Protein AF-D6PDV2-F1 (afdb_monomer)

Organism: NCBI:txid743072

pLDDT: mean 72.96, std 14.97, range [34.59, 93.5]

Mean predicted aligned error: 11.29 Å

Foldseek 3Di:
DWDKDWWDFPAKWWFQDLQDTHGLVVVLVVQLVVQLVVLLVVQLVVQQVVQVVVVHHDDPVSSDQDPVNSVVSSLVSLLVSLQVSQKAFAFTKMKIKTFADPPDDDDQFFWKKWKFAKAQPPDDDDDPAWAKKWKFKAADDSVCCVVQPTQDTDIDTHDHPDMDIDTDGQWHDDPPPVDDTAGSNHPRRMMMMIMHRYHPPPVPPRDSTIMGIPQADSNPRHGDPSGIMMTGHRPND

Solvent-accessible surface area (backbone atoms only — not comparable to full-atom values): 13328 Å² total; per-residue (Å²): 126,67,25,69,55,75,44,56,76,76,48,59,30,46,17,68,41,95,87,43,72,41,62,45,66,64,59,49,48,60,54,36,52,54,45,36,52,52,52,51,53,52,49,36,51,54,49,42,53,52,35,45,75,71,74,47,78,78,52,79,72,62,67,56,76,48,75,67,57,48,52,51,45,50,54,50,31,52,35,55,45,51,57,53,75,33,48,30,46,62,59,17,30,40,33,39,36,31,42,64,59,88,89,71,80,70,70,74,79,55,49,31,34,44,32,38,43,35,35,49,8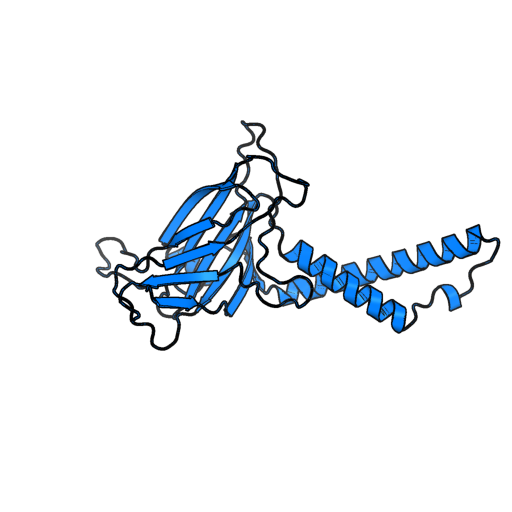6,86,61,90,77,91,68,92,56,63,44,68,37,35,44,32,33,32,49,32,58,68,90,52,44,82,83,68,51,64,83,36,80,46,80,43,77,43,54,58,75,40,83,43,76,43,81,39,69,41,48,43,74,60,65,86,88,73,73,53,77,40,55,34,28,38,94,75,41,20,31,31,39,36,45,30,32,54,68,61,61,85,87,67,81,54,75,90,57,46,39,30,43,64,44,49,35,60,88,81,65,46,75,21,84,66,45,41,39,33,32,78,37,73,80,59,111

Nearest PDB structures (foldseek):
  7vbo-assembly1_A  TM=5.206E-01  e=2.796E-03  Defluviitalea phaphyphila
  3p1i-assembly1_A  TM=4.441E-01  e=9.747E-03  Homo sapiens
  6ei6-assembly2_B  TM=1.630E-01  e=4.381E-01  Drosophila melanogaster
  3rsj-assembly1_A  TM=2.239E-01  e=8.941E-01  Clostridium botulinum
  1bjk-assembly1_A  TM=2.309E-01  e=7.604E+00  Nostoc sp. PCC 7119

Secondary structure (DSSP, 8-state):
--EEEEEPEEEEEEEEETTEEEEHHHHHHHHHHHHHHHHHHHHHHHHHHHHHHTT----GGGGPPPHHHHHHHHHHHHHHHHHHHTEEPTT-EEEEEEEPPTT----TTPPEEEEEE-B-TT--S----EEEEEEEEEES-GGGHHHH--SEEEEEEEETTSEEEEEE-SEEEPPTTS--EEETTTTTTEEEEEEE-PPP-TTTT-----EE---B-TTT-PBPTTSEEEEEETT--

Structure (mmCIF, N/CA/C/O backbone):
data_AF-D6PDV2-F1
#
_entry.id   AF-D6PDV2-F1
#
loop_
_atom_site.group_PDB
_atom_site.id
_atom_site.type_symbol
_atom_site.label_atom_id
_atom_site.label_alt_id
_atom_site.label_comp_id
_atom_site.label_asym_id
_atom_site.label_entity_id
_atom_site.label_seq_id
_atom_site.pdbx_PDB_ins_code
_atom_site.Cartn_x
_atom_site.Cartn_y
_atom_site.Cartn_z
_atom_site.occupancy
_atom_site.B_iso_or_equiv
_atom_site.auth_seq_id
_atom_site.auth_comp_id
_atom_site.auth_asym_id
_atom_site.auth_atom_id
_atom_site.pdbx_PDB_model_num
ATOM 1 N N . MET A 1 1 ? -1.065 -13.351 -29.923 1.00 35.97 1 MET A N 1
ATOM 2 C CA . MET A 1 1 ? -1.023 -13.669 -28.479 1.00 35.97 1 MET A CA 1
ATOM 3 C C . MET A 1 1 ? 0.224 -12.953 -27.961 1.00 35.97 1 MET A C 1
ATOM 5 O O . MET A 1 1 ? 1.213 -12.984 -28.666 1.00 35.97 1 MET A O 1
ATOM 9 N N . VAL A 1 2 ? 0.158 -12.153 -26.898 1.00 34.59 2 VAL A N 1
ATOM 10 C CA . VAL A 1 2 ? 1.319 -11.382 -26.398 1.00 34.59 2 VAL A CA 1
ATOM 11 C C . VAL A 1 2 ? 1.765 -12.063 -25.113 1.00 34.59 2 VAL A C 1
ATOM 13 O O . VAL A 1 2 ? 0.928 -12.249 -24.228 1.00 34.59 2 VAL A O 1
ATOM 16 N N . GLY A 1 3 ? 3.028 -12.479 -25.026 1.00 35.47 3 GLY A N 1
ATOM 17 C CA . GLY A 1 3 ? 3.567 -13.042 -23.792 1.00 35.47 3 GLY A CA 1
ATOM 18 C C . GLY A 1 3 ? 3.671 -11.951 -22.728 1.00 35.47 3 GLY A C 1
ATOM 19 O O . GLY A 1 3 ? 4.155 -10.851 -23.001 1.00 35.47 3 GLY A O 1
ATOM 20 N N . ARG A 1 4 ? 3.166 -12.236 -21.524 1.00 47.94 4 ARG A N 1
ATOM 21 C CA . ARG A 1 4 ? 3.256 -11.344 -20.363 1.00 47.94 4 ARG A CA 1
ATOM 22 C C . ARG A 1 4 ? 4.178 -11.967 -19.328 1.00 47.94 4 ARG A C 1
ATOM 24 O O . ARG A 1 4 ? 3.897 -13.059 -18.841 1.00 47.94 4 ARG A O 1
ATOM 31 N N . ALA A 1 5 ? 5.253 -11.263 -18.988 1.00 49.53 5 ALA A N 1
ATOM 32 C CA . ALA A 1 5 ? 6.077 -11.584 -17.830 1.00 49.53 5 ALA A CA 1
ATOM 33 C C . ALA A 1 5 ? 5.632 -10.699 -16.660 1.00 49.53 5 ALA A C 1
ATOM 35 O O . ALA A 1 5 ? 5.610 -9.476 -16.797 1.00 49.53 5 ALA A O 1
ATOM 36 N N . ASN A 1 6 ? 5.256 -11.318 -15.538 1.00 59.22 6 ASN A N 1
ATOM 37 C CA . ASN A 1 6 ? 4.922 -10.619 -14.298 1.00 59.22 6 ASN A CA 1
ATOM 38 C C . ASN A 1 6 ? 6.153 -10.584 -13.391 1.00 59.22 6 ASN A C 1
ATOM 40 O O . ASN A 1 6 ? 6.832 -11.596 -13.216 1.00 59.22 6 ASN A O 1
ATOM 44 N N . PHE A 1 7 ? 6.420 -9.425 -12.805 1.00 60.28 7 PHE A N 1
ATOM 45 C CA . PHE A 1 7 ? 7.532 -9.215 -11.889 1.00 60.28 7 PHE A CA 1
ATOM 46 C C . PHE A 1 7 ? 7.065 -9.474 -10.462 1.00 60.28 7 PHE A C 1
ATOM 48 O O . PHE A 1 7 ? 6.034 -8.949 -10.039 1.00 60.28 7 PHE A O 1
ATOM 55 N N . ALA A 1 8 ? 7.822 -10.277 -9.717 1.00 59.00 8 ALA A N 1
ATOM 56 C CA . ALA A 1 8 ? 7.535 -10.499 -8.309 1.00 59.00 8 ALA A CA 1
ATOM 57 C C . ALA A 1 8 ? 7.852 -9.225 -7.506 1.00 59.00 8 ALA A C 1
ATOM 59 O O . ALA A 1 8 ? 8.947 -8.664 -7.609 1.00 59.00 8 ALA A O 1
ATOM 60 N N . LEU A 1 9 ? 6.886 -8.774 -6.706 1.00 57.03 9 LEU A N 1
ATOM 61 C CA . LEU A 1 9 ? 7.100 -7.745 -5.694 1.00 57.03 9 LEU A CA 1
ATOM 62 C C . LEU A 1 9 ? 7.878 -8.386 -4.537 1.00 57.03 9 LEU A C 1
ATOM 64 O O . LEU A 1 9 ? 7.355 -9.286 -3.884 1.00 57.03 9 LEU A O 1
ATOM 68 N N . GLU A 1 10 ? 9.121 -7.959 -4.307 1.00 59.66 10 GLU A N 1
ATOM 69 C CA . GLU A 1 10 ? 9.954 -8.521 -3.229 1.00 59.66 10 GLU A CA 1
ATOM 70 C C . GLU A 1 10 ? 9.806 -7.758 -1.910 1.00 59.66 10 GLU A C 1
ATOM 72 O O . GLU A 1 10 ? 10.056 -8.319 -0.846 1.00 59.66 10 GLU A O 1
ATOM 77 N N . GLY A 1 11 ? 9.361 -6.501 -1.951 1.00 53.62 11 GLY A N 1
ATOM 78 C CA . GLY A 1 11 ? 9.095 -5.739 -0.738 1.00 53.62 11 GLY A CA 1
ATOM 79 C C . GLY A 1 11 ? 8.376 -4.420 -0.992 1.00 53.62 11 GLY A C 1
ATOM 80 O O . GLY A 1 11 ? 8.489 -3.814 -2.061 1.00 53.62 11 GLY A O 1
ATOM 81 N N . VAL A 1 12 ? 7.646 -3.962 0.025 1.00 54.62 12 VAL A N 1
ATOM 82 C CA . VAL A 1 12 ? 7.028 -2.632 0.070 1.00 54.62 12 VAL A CA 1
ATOM 83 C C . VAL A 1 12 ? 7.599 -1.887 1.266 1.00 54.62 12 VAL A C 1
ATOM 85 O O . VAL A 1 12 ? 7.486 -2.348 2.403 1.00 54.62 12 VAL A O 1
ATOM 88 N N . LEU A 1 13 ? 8.210 -0.733 1.013 1.00 56.16 13 LEU A N 1
ATOM 89 C CA . LEU A 1 13 ? 8.670 0.175 2.057 1.00 56.16 13 LEU A CA 1
ATOM 90 C C . LEU A 1 13 ? 7.692 1.349 2.157 1.00 56.16 13 LEU A C 1
ATOM 92 O O . LEU A 1 13 ? 7.263 1.926 1.151 1.00 56.16 13 LEU A O 1
ATOM 96 N N . TYR A 1 14 ? 7.339 1.726 3.386 1.00 48.75 14 TYR A N 1
ATOM 97 C CA . TYR A 1 14 ? 6.577 2.951 3.614 1.00 48.75 14 TYR A CA 1
ATOM 98 C C . TYR A 1 14 ? 7.516 4.142 3.393 1.00 48.75 14 TYR A C 1
ATOM 100 O O . TYR A 1 14 ? 8.523 4.261 4.095 1.00 48.75 14 TYR A O 1
ATOM 108 N N . SER A 1 15 ? 7.179 5.032 2.454 1.00 45.06 15 SER A N 1
ATOM 109 C CA . SER A 1 15 ? 7.991 6.207 2.123 1.00 45.06 15 SER A CA 1
ATOM 110 C C . SER A 1 15 ? 7.306 7.475 2.648 1.00 45.06 15 SER A C 1
ATOM 112 O O . SER A 1 15 ? 6.387 8.031 2.043 1.00 45.06 15 SER A O 1
ATOM 114 N N . LEU A 1 16 ? 7.734 7.947 3.825 1.00 46.06 16 LEU A N 1
ATOM 115 C CA . LEU A 1 16 ? 7.304 9.263 4.336 1.00 46.06 16 LEU A CA 1
ATOM 116 C C . LEU A 1 16 ? 7.887 10.393 3.467 1.00 46.06 16 LEU A C 1
ATOM 118 O O . LEU A 1 16 ? 7.246 11.425 3.280 1.00 46.06 16 LEU A O 1
ATOM 122 N N . SER A 1 17 ? 9.079 10.158 2.920 1.00 39.41 17 SER A N 1
ATOM 123 C CA . SER A 1 17 ? 9.791 10.948 1.915 1.00 39.41 17 SER A CA 1
ATOM 124 C C . SER A 1 17 ? 10.788 10.019 1.190 1.00 39.41 17 SER A C 1
ATOM 126 O O . SER A 1 17 ? 11.065 8.932 1.708 1.00 39.41 17 SER A O 1
ATOM 128 N N . PRO A 1 18 ? 11.371 10.420 0.040 1.00 38.88 18 PRO A N 1
ATOM 129 C CA . PRO A 1 18 ? 12.421 9.648 -0.645 1.00 38.88 18 PRO A CA 1
ATOM 130 C C . PRO A 1 18 ? 13.583 9.202 0.264 1.00 38.88 18 PRO A C 1
ATOM 132 O O . PRO A 1 18 ? 14.202 8.173 0.021 1.00 38.88 18 PRO A O 1
ATOM 135 N N . GLU A 1 19 ? 13.833 9.958 1.335 1.00 38.97 19 GLU A N 1
ATOM 136 C CA . GLU A 1 19 ? 14.945 9.796 2.278 1.00 38.97 19 GLU A CA 1
ATOM 137 C C . GLU A 1 19 ? 14.565 8.997 3.540 1.00 38.97 19 GLU A C 1
ATOM 139 O O . GLU A 1 19 ? 15.433 8.635 4.330 1.00 38.97 19 GLU A O 1
ATOM 144 N N . VAL A 1 20 ? 13.274 8.716 3.762 1.00 46.38 20 VAL A N 1
ATOM 145 C CA . VAL A 1 20 ? 12.784 7.993 4.947 1.00 46.38 20 VAL A CA 1
ATOM 146 C C . VAL A 1 20 ? 11.945 6.806 4.499 1.00 46.38 20 VAL A C 1
ATOM 148 O O . VAL A 1 20 ? 10.717 6.885 4.387 1.00 46.38 20 VAL A O 1
ATOM 151 N N . ASN A 1 21 ? 12.637 5.692 4.277 1.00 51.88 21 ASN A N 1
ATOM 152 C CA . ASN A 1 21 ? 12.044 4.406 3.939 1.00 51.88 21 ASN A CA 1
ATOM 153 C C . ASN A 1 21 ? 12.106 3.512 5.174 1.00 51.88 21 ASN A C 1
ATOM 155 O O . ASN A 1 21 ? 13.177 3.311 5.743 1.00 51.88 21 ASN A O 1
ATOM 159 N N . ARG A 1 22 ? 10.955 3.010 5.625 1.00 51.34 22 ARG A N 1
ATOM 160 C CA . ARG A 1 22 ? 10.902 2.035 6.723 1.00 51.34 22 ARG A CA 1
ATOM 161 C C . ARG A 1 22 ? 10.282 0.733 6.232 1.00 51.34 22 ARG A C 1
ATOM 163 O O . ARG A 1 22 ? 9.303 0.805 5.476 1.00 51.34 22 ARG A O 1
ATOM 170 N N . PRO A 1 23 ? 10.804 -0.431 6.665 1.00 53.28 23 PRO A N 1
ATOM 171 C CA . PRO A 1 23 ? 10.110 -1.694 6.481 1.00 53.28 23 PRO A CA 1
ATOM 172 C C . PRO A 1 23 ? 8.684 -1.553 6.994 1.00 53.28 23 PRO A C 1
ATOM 174 O O . PRO A 1 23 ? 8.462 -0.963 8.059 1.00 53.28 23 PRO A O 1
ATOM 177 N N . LEU A 1 24 ? 7.720 -2.069 6.231 1.00 54.28 24 LEU A N 1
ATOM 178 C CA . LEU A 1 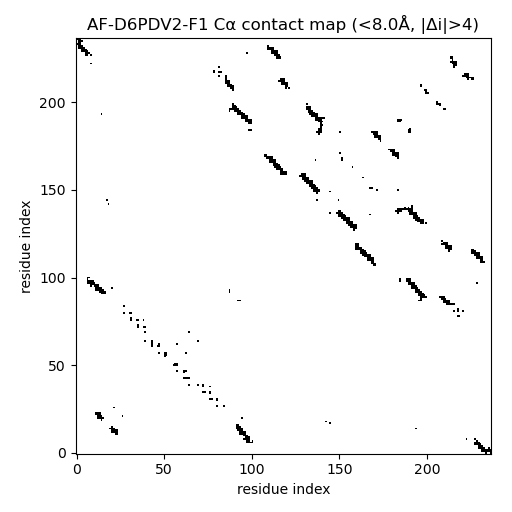24 ? 6.334 -2.076 6.674 1.00 54.28 24 LEU A CA 1
ATOM 179 C C . LEU A 1 24 ? 6.248 -2.746 8.055 1.00 54.28 24 LEU A C 1
ATOM 181 O O . LEU A 1 24 ? 5.707 -2.144 8.971 1.00 54.28 24 LEU A O 1
ATOM 185 N N . ASP A 1 25 ? 6.904 -3.897 8.224 1.00 57.62 25 ASP A N 1
ATOM 186 C CA . ASP A 1 25 ? 6.819 -4.790 9.388 1.00 57.62 25 ASP A CA 1
ATOM 187 C C . ASP A 1 25 ? 7.153 -4.152 10.751 1.00 57.62 25 ASP A C 1
ATOM 189 O O . ASP A 1 25 ? 6.471 -4.424 11.745 1.00 57.62 25 ASP A O 1
ATOM 193 N N . GLU A 1 26 ? 8.160 -3.275 10.825 1.00 51.62 26 GLU A N 1
ATOM 194 C CA . GLU A 1 26 ? 8.568 -2.650 12.094 1.00 51.62 26 GLU A CA 1
ATOM 195 C C . GLU A 1 26 ? 7.520 -1.643 12.584 1.00 51.62 26 GLU A C 1
ATOM 197 O O . GLU A 1 26 ? 7.015 -1.744 13.701 1.00 51.62 26 GLU A O 1
ATOM 202 N N . LYS A 1 27 ? 7.107 -0.713 11.714 1.00 58.72 27 LYS A N 1
ATOM 203 C CA . LYS A 1 27 ? 6.028 0.239 12.029 1.00 58.72 27 LYS A CA 1
ATOM 204 C C . LYS A 1 27 ? 4.680 -0.474 12.189 1.00 58.72 27 LYS A C 1
ATOM 206 O O . LYS A 1 27 ? 3.844 -0.048 12.986 1.00 58.72 27 LYS A O 1
ATOM 211 N N . TYR A 1 28 ? 4.485 -1.555 11.436 1.00 60.00 28 TYR A N 1
ATOM 212 C CA . TYR A 1 28 ? 3.281 -2.376 11.455 1.00 60.00 28 TYR A CA 1
ATOM 213 C C . TYR A 1 28 ? 3.067 -3.021 12.822 1.00 60.00 28 TYR A C 1
ATOM 215 O O . TYR A 1 28 ? 1.937 -3.066 13.304 1.00 60.00 28 TYR A O 1
ATOM 223 N N . THR A 1 29 ? 4.138 -3.463 13.484 1.00 66.81 29 THR A N 1
ATOM 224 C CA . THR A 1 29 ? 4.044 -4.095 14.806 1.00 66.81 29 THR A CA 1
ATOM 225 C C . THR A 1 29 ? 3.674 -3.079 15.889 1.00 66.81 29 THR A C 1
ATOM 227 O O . THR A 1 29 ? 2.666 -3.268 16.571 1.00 66.81 29 THR A O 1
ATOM 230 N N . ASP A 1 30 ? 4.390 -1.954 15.978 1.00 74.38 30 ASP A N 1
ATOM 231 C CA . ASP A 1 30 ? 4.151 -0.924 17.004 1.00 74.38 30 ASP A CA 1
ATOM 232 C C . ASP A 1 30 ? 2.749 -0.296 16.905 1.00 74.38 30 ASP A C 1
ATOM 234 O O . ASP A 1 30 ? 2.043 -0.104 17.903 1.00 74.38 30 ASP A O 1
ATOM 238 N N . GLU A 1 31 ? 2.308 0.037 15.686 1.00 72.56 31 GLU A N 1
ATOM 239 C CA . GLU A 1 31 ? 0.986 0.633 15.478 1.00 72.56 31 GLU A CA 1
ATOM 240 C C . GLU A 1 31 ? -0.143 -0.372 15.732 1.00 72.56 31 GLU A C 1
ATOM 242 O O . GLU A 1 31 ? -1.196 0.020 16.249 1.00 72.56 31 GLU A O 1
ATOM 247 N N . MET A 1 32 ? 0.071 -1.651 15.411 1.00 78.69 32 MET A N 1
ATOM 248 C CA . MET A 1 32 ? -0.889 -2.724 15.669 1.00 78.69 32 MET A CA 1
ATOM 249 C C . MET A 1 32 ? -1.010 -3.032 17.162 1.00 78.69 32 MET A C 1
ATOM 251 O O . MET A 1 32 ? -2.131 -3.190 17.647 1.00 78.69 32 MET A O 1
ATOM 255 N N . GLU A 1 33 ? 0.094 -3.035 17.913 1.00 83.94 33 GLU A N 1
ATOM 256 C CA . GLU A 1 33 ? 0.062 -3.176 19.374 1.00 83.94 33 GLU A CA 1
ATOM 257 C C . GLU A 1 33 ? -0.691 -2.022 20.038 1.00 83.94 33 GLU A C 1
ATOM 259 O O . GLU A 1 33 ? -1.551 -2.245 20.899 1.00 83.94 33 GLU A O 1
ATOM 264 N N . ARG A 1 34 ? -0.435 -0.784 19.596 1.00 86.62 34 ARG A N 1
ATOM 265 C CA . ARG A 1 34 ? -1.162 0.391 20.090 1.00 86.62 34 ARG A CA 1
ATOM 266 C C . ARG A 1 34 ? -2.659 0.301 19.787 1.00 86.62 34 ARG A C 1
ATOM 268 O O . ARG A 1 34 ? -3.466 0.580 20.672 1.00 86.62 34 ARG A O 1
ATOM 275 N N . LEU A 1 35 ? -3.026 -0.096 18.567 1.00 85.50 35 LEU A N 1
ATOM 276 C CA . LEU A 1 35 ? -4.425 -0.271 18.172 1.00 85.50 35 LEU A CA 1
ATOM 277 C C . LEU A 1 35 ? -5.101 -1.374 18.994 1.00 85.50 35 LEU A C 1
ATOM 279 O O . LEU A 1 35 ? -6.206 -1.177 19.492 1.00 85.50 35 LEU A O 1
ATOM 283 N N . LEU A 1 36 ? -4.428 -2.510 19.189 1.00 88.25 36 LEU A N 1
ATOM 284 C CA . LEU A 1 36 ? -4.945 -3.611 19.997 1.00 88.25 36 LEU A CA 1
ATOM 285 C C . LEU A 1 36 ? -5.193 -3.175 21.445 1.00 88.25 36 LEU A C 1
ATOM 287 O O . LEU A 1 36 ? -6.230 -3.511 22.014 1.00 88.25 36 LEU A O 1
ATOM 291 N N . LYS A 1 37 ? -4.271 -2.400 22.028 1.00 91.50 37 LYS A N 1
ATOM 292 C CA . LYS A 1 37 ? -4.440 -1.845 23.374 1.00 91.50 37 LYS A CA 1
ATOM 293 C C . LYS A 1 37 ? -5.684 -0.957 23.464 1.00 91.50 37 LYS A C 1
ATOM 295 O O . LYS A 1 37 ? -6.507 -1.183 24.345 1.00 91.50 37 LYS A O 1
ATOM 300 N N . GLN A 1 38 ? -5.848 -0.015 22.534 1.00 90.94 38 GLN A N 1
ATOM 301 C CA . GLN A 1 38 ? -7.029 0.860 22.491 1.00 90.94 38 GLN A CA 1
ATOM 302 C C . GLN A 1 38 ? -8.325 0.056 22.354 1.00 90.94 38 GLN A C 1
ATOM 304 O O . GLN A 1 38 ? -9.273 0.269 23.100 1.00 90.94 38 GLN A O 1
ATOM 309 N N . MET A 1 39 ? -8.346 -0.930 21.459 1.00 91.25 39 MET A N 1
ATOM 310 C CA . MET A 1 39 ? -9.520 -1.774 21.246 1.00 91.25 39 MET A CA 1
ATOM 311 C C . MET A 1 39 ? -9.892 -2.618 22.472 1.00 91.25 39 MET A C 1
ATOM 313 O O . MET A 1 39 ? -11.075 -2.845 22.713 1.00 91.25 39 MET A O 1
ATOM 317 N N . ARG A 1 40 ? -8.908 -3.090 23.250 1.00 91.44 40 ARG A N 1
ATOM 318 C CA . ARG A 1 40 ? -9.167 -3.777 24.527 1.00 91.44 40 ARG A CA 1
ATOM 319 C C . ARG A 1 40 ? -9.794 -2.835 25.550 1.00 91.44 40 ARG A C 1
ATOM 321 O O . ARG A 1 40 ? -10.762 -3.216 26.198 1.00 91.44 40 ARG A O 1
ATOM 328 N N . GLU A 1 41 ? -9.251 -1.627 25.681 1.00 92.81 41 GLU A N 1
ATOM 329 C CA . GLU A 1 41 ? -9.778 -0.608 26.596 1.00 92.81 41 GLU A CA 1
ATOM 330 C C . GLU A 1 41 ? -11.230 -0.257 26.235 1.00 92.81 41 GLU A C 1
ATOM 332 O O . GLU A 1 41 ? -12.111 -0.335 27.088 1.00 92.81 41 GLU A O 1
ATOM 337 N N . GLU A 1 42 ? -11.508 0.019 24.958 1.00 92.38 42 GLU A N 1
ATOM 338 C CA . GLU A 1 42 ? -12.863 0.296 24.460 1.00 92.38 42 GLU A CA 1
ATOM 339 C C . GLU A 1 42 ? -13.829 -0.874 24.689 1.00 92.38 42 GLU A C 1
ATOM 341 O O . GLU A 1 42 ? -14.982 -0.663 25.062 1.00 92.38 42 GLU A O 1
AT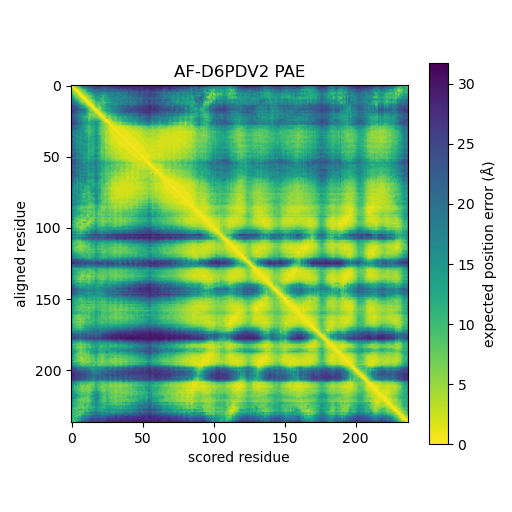OM 346 N N . PHE A 1 43 ? -13.367 -2.111 24.492 1.00 92.56 43 PHE A N 1
ATOM 347 C CA . PHE A 1 43 ? -14.176 -3.308 24.714 1.00 92.56 43 PHE A CA 1
ATOM 348 C C . PHE A 1 43 ? -14.592 -3.465 26.181 1.00 92.56 43 PHE A C 1
ATOM 350 O O . PHE A 1 43 ? -15.755 -3.762 26.460 1.00 92.56 43 PHE A O 1
ATOM 357 N N . ILE A 1 44 ? -13.661 -3.237 27.113 1.00 92.25 44 ILE A N 1
ATOM 358 C CA . ILE A 1 44 ? -13.941 -3.285 28.554 1.00 92.25 44 ILE A CA 1
ATOM 359 C C . ILE A 1 44 ? -14.930 -2.180 28.931 1.00 92.25 44 ILE A C 1
ATOM 361 O O . ILE A 1 44 ? -15.922 -2.462 29.600 1.00 92.25 44 ILE A O 1
ATOM 365 N N . VAL A 1 45 ? -14.707 -0.949 28.455 1.00 93.12 45 VAL A N 1
ATOM 366 C CA . VAL A 1 45 ? -15.612 0.184 28.712 1.00 93.12 45 VAL A CA 1
ATOM 367 C C . VAL A 1 45 ? -17.029 -0.133 28.231 1.00 93.12 45 VAL A C 1
ATOM 369 O O . VAL A 1 45 ? -17.968 -0.046 29.017 1.00 93.12 45 VAL A O 1
ATOM 372 N N . GLN A 1 46 ? -17.190 -0.599 26.988 1.00 92.12 46 GLN A N 1
ATOM 373 C CA . GLN A 1 46 ? -18.507 -0.957 26.441 1.00 92.12 46 GLN A CA 1
ATOM 374 C C . GLN A 1 46 ? -19.190 -2.084 27.225 1.00 92.12 46 GLN A C 1
ATOM 376 O O . GLN A 1 46 ? -20.412 -2.068 27.406 1.00 92.12 46 GLN A O 1
ATOM 381 N N . ARG A 1 47 ? -18.421 -3.075 27.693 1.00 90.88 47 ARG A N 1
ATOM 382 C CA . ARG A 1 47 ? -18.952 -4.179 28.502 1.00 90.88 47 ARG A CA 1
ATOM 383 C C . ARG A 1 47 ? -19.454 -3.679 29.858 1.00 90.88 47 ARG A C 1
ATOM 385 O O . ARG A 1 47 ? -20.582 -4.004 30.221 1.00 90.88 47 ARG A O 1
ATOM 392 N N . VAL A 1 48 ? -18.661 -2.868 30.559 1.00 92.19 48 VAL A N 1
ATOM 393 C CA . VAL A 1 48 ? -19.041 -2.262 31.848 1.00 92.19 48 VAL A CA 1
ATOM 394 C C . VAL A 1 48 ? -20.284 -1.389 31.687 1.00 92.19 48 VAL A C 1
ATOM 396 O O . VAL A 1 48 ? -21.261 -1.588 32.406 1.00 92.19 48 VAL A O 1
ATOM 399 N N . GLU A 1 49 ? -20.304 -0.506 30.685 1.00 92.44 49 GLU A N 1
ATOM 400 C CA . GLU A 1 49 ? -21.463 0.347 30.393 1.00 92.44 49 GLU A CA 1
ATOM 401 C C . GLU A 1 49 ? -22.733 -0.479 30.144 1.00 92.44 49 GLU A C 1
ATOM 403 O O . GLU A 1 49 ? -23.809 -0.128 30.624 1.00 92.44 49 GLU A O 1
ATOM 408 N N . THR A 1 50 ? -22.620 -1.605 29.433 1.00 92.50 50 THR A N 1
ATOM 409 C CA . THR A 1 50 ? -23.760 -2.499 29.166 1.00 92.50 50 THR A CA 1
ATOM 410 C C . THR A 1 50 ? -24.297 -3.138 30.452 1.00 92.50 50 THR A C 1
ATOM 412 O O . THR A 1 50 ? -25.514 -3.231 30.635 1.00 92.50 50 THR A O 1
ATOM 415 N N . ILE A 1 51 ? -23.410 -3.564 31.358 1.00 90.94 51 ILE A N 1
ATOM 416 C CA . ILE A 1 51 ? -23.788 -4.157 32.650 1.00 90.94 51 ILE A CA 1
ATOM 417 C C . ILE A 1 51 ? -24.508 -3.119 33.515 1.00 90.94 51 ILE A C 1
ATOM 419 O O . ILE A 1 51 ? -25.612 -3.384 33.998 1.00 90.94 51 ILE A O 1
ATOM 423 N N . GLU A 1 52 ? -23.940 -1.921 33.642 1.00 90.94 52 GLU A N 1
ATOM 424 C CA . GLU A 1 52 ? -24.523 -0.835 34.435 1.00 90.94 52 GLU A CA 1
ATOM 425 C C . GLU A 1 52 ? -25.877 -0.375 33.876 1.00 90.94 52 GLU A C 1
ATOM 427 O O . GLU A 1 52 ? -26.834 -0.188 34.631 1.00 90.94 52 GLU A O 1
ATOM 432 N N . GLN A 1 53 ? -26.015 -0.282 32.547 1.00 93.50 53 GLN A N 1
ATOM 433 C CA . GLN A 1 53 ? -27.292 0.034 31.888 1.00 93.50 53 GLN A CA 1
ATOM 434 C C . GLN A 1 53 ? -28.371 -1.026 32.138 1.00 93.50 53 GLN A C 1
ATOM 436 O O . GLN A 1 53 ? -29.560 -0.704 32.161 1.00 93.50 53 GLN A O 1
ATOM 441 N N . SER A 1 54 ? -27.973 -2.282 32.348 1.00 92.12 54 SER A N 1
ATOM 442 C CA . SER A 1 54 ? -28.886 -3.371 32.713 1.00 92.12 54 SER A CA 1
ATOM 443 C C . SER A 1 54 ? -29.223 -3.422 34.213 1.00 92.12 54 SER A C 1
ATOM 445 O O . SER A 1 54 ? -29.999 -4.279 34.637 1.00 92.12 54 SER A O 1
ATOM 447 N N . GLY A 1 55 ? -28.686 -2.491 35.013 1.00 89.50 55 GLY A N 1
ATOM 448 C CA . GLY A 1 55 ? -28.883 -2.417 36.463 1.00 89.50 55 GLY A CA 1
ATOM 449 C C . GLY A 1 55 ? -27.965 -3.339 37.272 1.00 89.50 55 GLY A C 1
ATOM 450 O O . GLY A 1 55 ? -28.211 -3.539 38.462 1.00 89.50 55 GLY A O 1
ATOM 451 N N . GLY A 1 56 ? -26.943 -3.918 36.638 1.00 90.12 56 GLY A N 1
ATOM 452 C CA . GLY A 1 56 ? -25.900 -4.697 37.301 1.00 90.12 56 GLY A CA 1
ATOM 453 C C . GLY A 1 56 ? -24.746 -3.826 37.804 1.00 90.12 56 GLY A C 1
ATOM 454 O O . GLY A 1 56 ? -24.627 -2.657 37.443 1.00 90.12 56 GLY A O 1
ATOM 455 N N . THR A 1 57 ? -23.872 -4.422 38.611 1.00 90.25 57 THR A N 1
ATOM 456 C CA . THR A 1 57 ? -22.594 -3.828 39.029 1.00 90.25 57 THR A CA 1
ATOM 457 C C . THR A 1 57 ? -21.476 -4.634 38.385 1.00 90.25 57 THR A C 1
ATOM 459 O O . THR A 1 57 ? -21.481 -5.855 38.514 1.00 90.25 57 THR A O 1
ATOM 462 N N . ALA A 1 58 ? -20.540 -3.975 37.702 1.00 87.62 58 ALA A N 1
ATOM 463 C CA . ALA A 1 58 ? -19.394 -4.658 37.109 1.00 87.62 58 ALA A CA 1
ATOM 464 C C . ALA A 1 58 ? -18.452 -5.213 38.192 1.00 87.62 58 ALA A C 1
ATOM 466 O O . ALA A 1 58 ? -18.123 -4.522 39.161 1.00 87.62 58 ALA A O 1
ATOM 467 N N . GLU A 1 59 ? -18.003 -6.451 38.011 1.00 89.75 59 GLU A N 1
ATOM 468 C CA . GLU A 1 59 ? -17.031 -7.130 38.870 1.00 89.75 59 GLU A CA 1
ATOM 469 C C . GLU A 1 59 ? -15.649 -7.216 38.192 1.00 89.75 59 GLU A C 1
ATOM 471 O O . GLU A 1 59 ? -15.510 -6.967 36.996 1.00 89.75 59 GLU A O 1
ATOM 476 N N . GLU A 1 60 ? -14.599 -7.604 38.931 1.00 82.56 60 GLU A N 1
ATOM 477 C CA . GLU A 1 60 ? -13.239 -7.757 38.368 1.00 82.56 60 GLU A CA 1
ATOM 478 C C . GLU A 1 60 ? -13.202 -8.704 37.155 1.00 82.56 60 GLU A C 1
ATOM 480 O O . GLU A 1 60 ? -12.477 -8.456 36.196 1.00 82.56 60 GLU A O 1
ATOM 485 N N . GLN A 1 61 ? -14.041 -9.742 37.160 1.00 81.81 61 GLN A N 1
ATOM 486 C CA . GLN A 1 61 ? -14.172 -10.713 36.065 1.00 81.81 61 GLN A CA 1
ATOM 487 C C . GLN A 1 61 ? -14.697 -10.071 34.768 1.00 81.81 61 GLN A C 1
ATOM 489 O O . GLN A 1 61 ? -14.363 -10.528 33.675 1.00 81.81 61 GLN A O 1
ATOM 494 N N . ASP A 1 62 ? -15.482 -8.992 34.862 1.00 82.69 62 ASP A N 1
ATOM 495 C CA . ASP A 1 62 ? -16.011 -8.279 33.694 1.00 82.69 62 ASP A CA 1
ATOM 496 C C . ASP A 1 62 ? -14.938 -7.433 32.995 1.00 82.69 62 ASP A C 1
ATOM 498 O O . ASP A 1 62 ? -15.070 -7.118 31.807 1.00 82.69 62 ASP A O 1
ATOM 502 N N . LEU A 1 63 ? -13.853 -7.112 33.709 1.00 85.69 63 LEU A N 1
ATOM 503 C CA . LEU A 1 63 ? -12.679 -6.419 33.176 1.00 85.69 63 LEU A CA 1
ATOM 504 C C . LEU A 1 63 ? -11.720 -7.375 32.450 1.00 85.69 63 LEU A C 1
ATOM 506 O O . LEU A 1 63 ? -10.843 -6.924 31.709 1.00 85.69 63 LEU A O 1
ATOM 510 N N . GLU A 1 64 ? -11.872 -8.690 32.634 1.00 86.69 64 GLU A N 1
ATOM 511 C CA . GLU A 1 64 ? -11.042 -9.681 31.959 1.00 86.69 64 GLU A CA 1
ATOM 512 C C . GLU A 1 64 ? -11.495 -9.907 30.507 1.00 86.69 64 GLU A C 1
ATOM 514 O O . GLU A 1 64 ? -12.657 -10.190 30.188 1.00 86.69 64 GLU A O 1
ATOM 519 N N . VAL A 1 65 ? -10.534 -9.823 29.586 1.00 86.25 65 VAL A N 1
ATOM 520 C CA . VAL A 1 65 ? -10.750 -10.151 28.175 1.00 86.25 65 VAL A CA 1
ATOM 521 C C . VAL A 1 65 ? -10.485 -11.640 27.98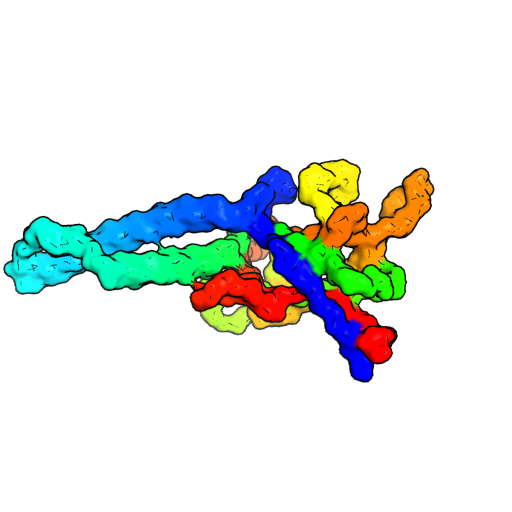2 1.00 86.25 65 VAL A C 1
ATOM 523 O O . VAL A 1 65 ? -9.365 -12.118 28.167 1.00 86.25 65 VAL A O 1
ATOM 526 N N . SER A 1 66 ? -11.519 -12.388 27.593 1.00 88.81 66 SER A N 1
ATOM 527 C CA . SER A 1 66 ? -11.389 -13.824 27.336 1.00 88.81 66 SER A CA 1
ATOM 528 C C . SER A 1 66 ? -10.421 -14.098 26.178 1.00 88.81 66 SER A C 1
ATOM 530 O O . SER A 1 66 ? -10.280 -13.284 25.268 1.00 88.81 66 SER A O 1
ATOM 532 N N . LEU A 1 67 ? -9.811 -15.289 26.129 1.00 88.56 67 LEU A N 1
ATOM 533 C CA . LEU A 1 67 ? -8.927 -15.679 25.014 1.00 88.56 67 LEU A CA 1
ATOM 534 C C . LEU A 1 67 ? -9.614 -15.589 23.640 1.00 88.56 67 LEU A C 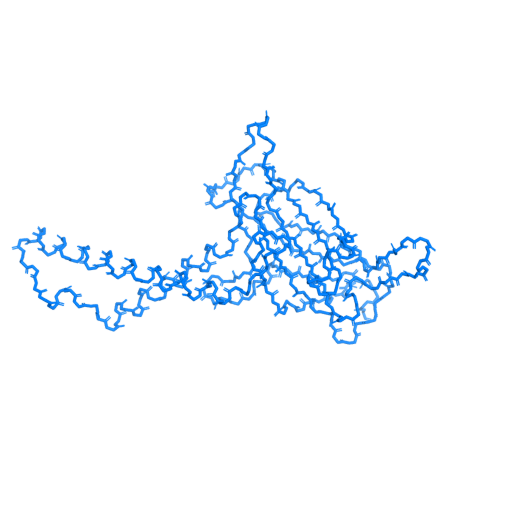1
ATOM 536 O O . LEU A 1 67 ? -8.971 -15.294 22.632 1.00 88.56 67 LEU A O 1
ATOM 540 N N . LYS A 1 68 ? -10.924 -15.852 23.591 1.00 88.12 68 LYS A N 1
ATOM 541 C CA . LYS A 1 68 ? -11.711 -15.770 22.358 1.00 88.12 68 LYS A CA 1
ATOM 542 C C . LYS A 1 68 ? -11.912 -14.318 21.921 1.00 88.12 68 LYS A C 1
ATOM 544 O O . LYS A 1 68 ? -11.713 -14.017 20.744 1.00 88.12 68 LYS A O 1
ATOM 549 N N . ASP A 1 69 ? -12.280 -13.440 22.852 1.00 88.88 69 ASP A N 1
ATOM 550 C CA . ASP A 1 69 ? -12.442 -12.006 22.582 1.00 88.88 69 ASP A CA 1
ATOM 551 C C . ASP A 1 69 ? -11.100 -11.386 22.191 1.00 88.88 69 ASP A C 1
ATOM 553 O O . ASP A 1 69 ? -11.008 -10.646 21.218 1.00 88.88 69 ASP A O 1
ATOM 557 N N . GLU A 1 70 ? -10.030 -11.789 22.868 1.00 88.44 70 GLU A N 1
ATOM 558 C CA . GLU A 1 70 ? -8.668 -11.373 22.567 1.00 88.44 70 GLU A CA 1
ATOM 559 C C . GLU A 1 70 ? -8.269 -11.719 21.125 1.00 88.44 70 GLU A C 1
ATOM 561 O O . GLU A 1 70 ? -7.741 -10.881 20.391 1.00 88.44 70 GLU A O 1
ATOM 566 N N . GLN A 1 71 ? -8.566 -12.941 20.676 1.00 84.81 71 GLN A N 1
ATOM 567 C CA . GLN A 1 71 ? -8.300 -13.343 19.297 1.00 84.81 71 GLN A CA 1
ATOM 568 C C . GLN A 1 71 ? -9.145 -12.546 18.290 1.00 84.81 71 GLN A C 1
ATOM 570 O O . GLN A 1 71 ? -8.649 -12.190 17.217 1.00 84.81 71 GLN A O 1
ATOM 575 N N . LEU A 1 72 ? -10.401 -12.235 18.627 1.00 86.56 72 LEU A N 1
ATOM 576 C CA . LEU A 1 72 ? -11.272 -11.401 17.798 1.00 86.56 72 LEU A CA 1
ATOM 577 C C . LEU A 1 72 ? -10.725 -9.971 17.670 1.00 86.56 72 LEU A C 1
ATOM 579 O O . LEU A 1 72 ? -10.645 -9.447 16.556 1.00 86.56 72 LEU A O 1
ATOM 583 N N . LEU A 1 73 ? -10.302 -9.363 18.783 1.00 87.56 73 LEU A N 1
ATOM 584 C CA . LEU A 1 73 ? -9.704 -8.027 18.805 1.00 87.56 73 LEU A CA 1
ATOM 585 C C . LEU A 1 73 ? -8.406 -7.993 17.995 1.00 87.56 73 LEU A C 1
ATOM 587 O O . LEU A 1 73 ? -8.236 -7.096 17.173 1.00 87.56 73 LEU A O 1
ATOM 591 N N . LYS A 1 74 ? -7.540 -9.007 18.128 1.00 84.56 74 LYS A N 1
ATOM 592 C CA . LYS A 1 74 ? -6.325 -9.141 17.302 1.00 84.56 74 LYS A CA 1
ATOM 593 C C . LYS A 1 74 ? -6.636 -9.218 15.814 1.00 84.56 74 LYS A C 1
ATOM 595 O O . LYS A 1 74 ? -6.001 -8.525 15.021 1.00 84.56 74 LYS A O 1
ATOM 600 N N . ASN A 1 75 ? -7.603 -10.045 15.420 1.00 79.69 75 ASN A N 1
ATOM 601 C CA . ASN A 1 75 ? -7.985 -10.179 14.014 1.00 79.69 75 ASN A CA 1
ATOM 602 C C . ASN A 1 75 ? -8.525 -8.853 13.458 1.00 79.69 75 ASN A C 1
ATOM 604 O O . ASN A 1 75 ? -8.144 -8.437 12.365 1.00 79.69 75 ASN A O 1
ATOM 608 N N . ARG A 1 76 ? -9.353 -8.149 14.236 1.00 82.50 76 ARG A N 1
ATOM 609 C CA . ARG A 1 76 ? -9.906 -6.850 13.844 1.00 82.50 76 ARG A CA 1
ATOM 610 C C . ARG A 1 76 ? -8.842 -5.749 13.799 1.00 82.50 76 ARG A C 1
ATOM 612 O O . ARG A 1 76 ? -8.841 -4.971 12.849 1.00 82.50 76 ARG A O 1
ATOM 619 N N . ALA A 1 77 ? -7.912 -5.718 14.753 1.00 81.38 77 ALA A N 1
ATOM 620 C CA . ALA A 1 77 ? -6.778 -4.795 14.744 1.00 81.38 77 ALA A CA 1
ATOM 621 C C . ALA A 1 77 ? -5.900 -5.010 13.503 1.00 81.38 77 ALA A C 1
ATOM 623 O O . ALA A 1 77 ? -5.561 -4.046 12.820 1.00 81.38 77 ALA A O 1
ATOM 624 N N . ARG A 1 78 ? -5.602 -6.271 13.151 1.00 77.69 78 ARG A N 1
ATOM 625 C CA . ARG A 1 78 ? -4.862 -6.614 11.924 1.00 77.69 78 ARG A CA 1
ATOM 626 C C . ARG A 1 78 ? -5.571 -6.116 10.670 1.00 77.69 78 ARG A C 1
ATOM 628 O O . ARG A 1 78 ? -4.929 -5.476 9.848 1.00 77.69 78 ARG A O 1
ATOM 635 N N . LEU A 1 79 ? -6.873 -6.370 10.541 1.00 77.50 79 LEU A N 1
ATOM 636 C CA . LEU A 1 79 ? -7.656 -5.917 9.389 1.00 77.50 79 LEU A CA 1
ATOM 637 C C . LEU A 1 79 ? -7.629 -4.387 9.254 1.00 77.50 79 LEU A C 1
ATOM 639 O O . LEU A 1 79 ? -7.260 -3.859 8.209 1.00 77.50 79 LEU A O 1
ATOM 643 N N . ILE A 1 80 ? -7.968 -3.673 10.332 1.00 77.62 80 ILE A N 1
ATOM 644 C CA . ILE A 1 80 ? -7.972 -2.204 10.360 1.00 77.62 80 ILE A CA 1
ATOM 645 C C . ILE A 1 80 ? -6.589 -1.657 9.996 1.00 77.62 80 ILE A C 1
ATOM 647 O O . ILE A 1 80 ? -6.470 -0.735 9.189 1.00 77.62 80 ILE A O 1
ATOM 651 N N . HIS A 1 81 ? -5.539 -2.239 10.570 1.00 75.56 81 HIS A N 1
ATOM 652 C CA . HIS A 1 81 ? -4.180 -1.807 10.306 1.00 75.56 81 HIS A CA 1
ATOM 653 C C . HIS A 1 81 ? -3.777 -2.050 8.841 1.00 75.56 81 HIS A C 1
ATOM 655 O O . HIS A 1 81 ? -3.269 -1.130 8.208 1.00 75.56 81 HIS A O 1
ATOM 661 N N . ARG A 1 82 ? -4.093 -3.214 8.252 1.00 74.06 82 ARG A N 1
ATOM 662 C CA . ARG A 1 82 ? -3.872 -3.494 6.815 1.00 74.06 82 ARG A CA 1
ATOM 663 C C . ARG A 1 82 ? -4.590 -2.505 5.904 1.00 74.06 82 ARG A C 1
ATOM 665 O O . ARG A 1 82 ? -4.028 -2.093 4.892 1.00 74.06 82 ARG A O 1
ATOM 672 N N . ILE A 1 83 ? -5.811 -2.106 6.257 1.00 75.06 83 ILE A N 1
ATOM 673 C CA . ILE A 1 83 ? -6.563 -1.094 5.505 1.00 75.06 83 ILE A CA 1
ATOM 674 C C . ILE A 1 83 ? -5.817 0.246 5.537 1.00 75.06 83 ILE A C 1
ATOM 676 O O . ILE A 1 83 ? -5.611 0.858 4.489 1.00 75.06 83 ILE A O 1
ATOM 680 N N . TYR A 1 84 ? -5.381 0.699 6.718 1.00 75.31 84 TYR A N 1
ATOM 681 C CA . TYR A 1 84 ? -4.717 1.998 6.877 1.00 75.31 84 TYR A CA 1
ATOM 682 C C . TYR A 1 84 ? -3.272 2.032 6.369 1.00 75.31 84 TYR A C 1
ATOM 684 O O . TYR A 1 84 ? -2.832 3.073 5.882 1.00 75.31 84 TYR A O 1
ATOM 692 N N . ALA A 1 85 ? -2.553 0.911 6.427 1.00 75.31 85 ALA A N 1
ATOM 693 C CA . ALA A 1 85 ? -1.188 0.772 5.918 1.00 75.31 85 ALA A CA 1
ATOM 694 C C . ALA A 1 85 ? -1.085 1.038 4.408 1.00 75.31 85 ALA A C 1
ATOM 696 O O . ALA A 1 85 ? -0.021 1.386 3.908 1.00 75.31 85 ALA A O 1
ATOM 697 N N . GLN A 1 86 ? -2.205 0.912 3.698 1.00 80.44 86 GLN A N 1
ATOM 698 C CA . GLN A 1 86 ? -2.325 1.117 2.259 1.00 80.44 86 GLN A CA 1
ATOM 699 C C . GLN A 1 86 ? -2.781 2.537 1.884 1.00 80.44 86 GLN A C 1
ATOM 701 O O . GLN A 1 86 ? -3.007 2.821 0.708 1.00 80.44 86 GLN A O 1
ATOM 706 N N . VAL A 1 87 ? -2.936 3.438 2.864 1.00 83.81 87 VAL A N 1
ATOM 707 C CA . VAL A 1 87 ? -3.406 4.818 2.671 1.00 83.81 87 VAL A CA 1
ATOM 708 C C . VAL A 1 87 ? -2.243 5.812 2.711 1.00 83.81 87 VAL A C 1
ATOM 710 O O . VAL A 1 87 ? -1.608 6.014 3.742 1.00 83.81 87 VAL A O 1
ATOM 713 N N . MET A 1 88 ? -2.032 6.516 1.602 1.00 84.12 88 MET A N 1
ATOM 714 C CA . MET A 1 88 ? -1.156 7.680 1.486 1.00 84.12 88 MET A CA 1
ATOM 715 C C . MET A 1 88 ? -1.904 8.945 1.900 1.00 84.12 88 MET A C 1
ATOM 717 O O . MET A 1 88 ? -2.900 9.344 1.287 1.00 84.12 88 MET A O 1
ATOM 721 N N . LYS A 1 89 ? -1.380 9.632 2.909 1.00 80.75 89 LYS A N 1
ATOM 722 C CA . LYS A 1 89 ? -1.763 11.016 3.211 1.00 80.75 89 LYS A CA 1
ATOM 723 C C . LYS A 1 89 ? -1.191 11.964 2.140 1.00 80.75 89 LYS A C 1
ATOM 725 O O . LYS A 1 89 ? -0.244 11.576 1.451 1.00 80.75 89 LYS A O 1
ATOM 730 N N . PRO A 1 90 ? -1.720 13.188 2.000 1.00 81.19 90 PRO A N 1
ATOM 731 C CA . PRO A 1 90 ? -1.065 14.225 1.205 1.00 81.19 90 PRO A CA 1
ATOM 732 C C . PRO A 1 90 ? 0.426 14.334 1.547 1.00 81.19 90 PRO A C 1
ATOM 734 O O . PRO A 1 90 ? 0.807 14.136 2.701 1.00 81.19 90 PRO A O 1
ATOM 737 N N . GLU A 1 91 ? 1.248 14.612 0.539 1.00 78.94 91 GLU A N 1
ATOM 738 C CA . GLU A 1 91 ? 2.720 14.713 0.582 1.00 78.94 91 GLU A CA 1
ATOM 739 C C . GLU A 1 91 ? 3.494 13.403 0.812 1.00 78.94 91 GLU A C 1
ATOM 741 O O . GLU A 1 91 ? 4.713 13.359 0.598 1.00 78.94 91 GLU A O 1
ATOM 746 N N . THR A 1 92 ? 2.801 12.323 1.181 1.00 81.06 92 THR A N 1
ATOM 747 C CA . THR A 1 92 ? 3.406 11.005 1.439 1.00 81.06 92 THR A CA 1
ATOM 748 C C . THR A 1 92 ? 3.384 10.104 0.204 1.00 81.06 92 THR A C 1
ATOM 750 O O . THR A 1 92 ? 2.738 10.413 -0.801 1.00 81.06 92 THR A O 1
ATOM 753 N N . GLY A 1 93 ? 4.088 8.973 0.263 1.00 81.94 93 GLY A N 1
ATOM 754 C CA . GLY A 1 93 ? 4.067 7.980 -0.801 1.00 81.94 93 GLY A CA 1
ATOM 755 C C . GLY A 1 93 ? 4.376 6.563 -0.330 1.00 81.94 93 GLY A C 1
ATOM 756 O O . GLY A 1 93 ? 4.571 6.288 0.853 1.00 81.94 93 GLY A O 1
ATOM 757 N N . PHE A 1 94 ? 4.439 5.658 -1.294 1.00 81.94 94 PHE A N 1
ATOM 758 C CA . PHE A 1 94 ? 4.911 4.292 -1.103 1.00 81.94 94 PHE A CA 1
ATOM 759 C C . PHE A 1 94 ? 6.060 4.009 -2.055 1.00 81.94 94 PHE A C 1
ATOM 761 O O . PHE A 1 94 ? 6.033 4.469 -3.198 1.00 81.94 94 PHE A O 1
ATOM 768 N N . LEU A 1 95 ? 7.037 3.239 -1.578 1.00 82.38 95 LEU A N 1
ATOM 769 C CA . LEU A 1 95 ? 8.121 2.709 -2.388 1.00 82.38 95 LEU A CA 1
ATOM 770 C C . LEU A 1 95 ? 7.916 1.206 -2.564 1.00 82.38 95 LEU A C 1
ATOM 772 O O . LEU A 1 95 ? 7.854 0.446 -1.598 1.00 82.38 95 LEU A O 1
ATOM 776 N N . PHE A 1 96 ? 7.829 0.785 -3.816 1.00 81.81 96 PHE A N 1
ATOM 777 C CA . PHE A 1 96 ? 7.658 -0.601 -4.222 1.00 81.81 96 PHE A CA 1
ATOM 778 C C . PHE A 1 96 ? 8.955 -1.099 -4.855 1.00 81.81 96 PHE A C 1
ATOM 780 O O . PHE A 1 96 ? 9.401 -0.519 -5.847 1.00 81.81 96 PHE A O 1
ATOM 787 N N . ARG A 1 97 ? 9.552 -2.155 -4.290 1.00 81.81 97 ARG A N 1
ATOM 788 C CA . ARG A 1 97 ? 10.785 -2.775 -4.800 1.00 81.81 97 ARG A CA 1
ATOM 789 C C . ARG A 1 97 ? 10.433 -4.041 -5.574 1.00 81.81 97 ARG A C 1
ATOM 791 O O . ARG A 1 97 ? 9.919 -5.014 -5.016 1.00 81.81 97 ARG A O 1
ATOM 798 N N . PHE A 1 98 ? 10.740 -4.032 -6.862 1.00 79.56 98 PHE A N 1
ATOM 799 C CA . PHE A 1 98 ? 10.543 -5.153 -7.773 1.00 79.56 98 PHE A CA 1
ATOM 800 C C . PHE A 1 98 ? 11.890 -5.742 -8.157 1.00 79.56 98 PHE A C 1
ATOM 802 O O . PHE A 1 98 ? 12.821 -5.005 -8.48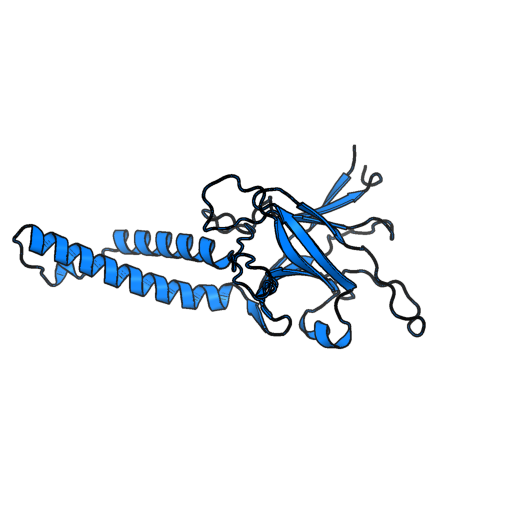0 1.00 79.56 98 PHE A O 1
ATOM 809 N N . LYS A 1 99 ? 11.988 -7.068 -8.172 1.00 77.25 99 LYS A N 1
ATOM 810 C CA . LYS A 1 99 ? 13.190 -7.747 -8.654 1.00 77.25 99 LYS A CA 1
ATOM 811 C C . LYS A 1 99 ? 13.052 -8.136 -10.112 1.00 77.25 99 LYS A C 1
ATOM 813 O O . LYS A 1 99 ? 11.982 -8.550 -10.566 1.00 77.25 99 LYS A O 1
ATOM 818 N N . LYS A 1 100 ? 14.164 -8.056 -10.831 1.00 78.06 100 LYS A N 1
ATOM 819 C CA . LYS A 1 100 ? 14.292 -8.576 -12.186 1.00 78.06 100 LYS A CA 1
ATOM 820 C C . LYS A 1 100 ? 14.073 -10.105 -12.205 1.00 78.06 100 LYS A C 1
ATOM 822 O O . LYS A 1 100 ? 14.720 -10.828 -11.446 1.00 78.06 100 LYS A O 1
ATOM 827 N N . PRO A 1 101 ? 13.186 -10.635 -13.062 1.00 71.06 101 PRO A N 1
ATOM 828 C CA . PRO A 1 101 ? 12.950 -12.066 -13.172 1.00 71.06 101 PRO A CA 1
ATOM 829 C C . PRO A 1 101 ? 14.215 -12.817 -13.600 1.00 71.06 101 PRO A C 1
ATOM 831 O O . PRO A 1 101 ? 15.033 -12.319 -14.372 1.00 71.06 101 PRO A O 1
ATOM 834 N N . LEU A 1 102 ? 14.370 -14.051 -13.127 1.00 68.38 102 LEU A N 1
ATOM 835 C CA . LEU A 1 102 ? 15.455 -14.925 -13.576 1.00 68.38 102 LEU A CA 1
ATOM 836 C C . LEU A 1 102 ? 15.286 -15.252 -15.067 1.00 68.38 102 LEU A C 1
ATOM 838 O O . LEU A 1 102 ? 14.188 -15.585 -15.507 1.00 68.38 102 LEU A O 1
ATOM 842 N N . GLY A 1 103 ? 16.373 -15.171 -15.839 1.00 63.91 103 GLY A N 1
ATOM 843 C CA . GLY A 1 103 ? 16.338 -15.393 -17.292 1.00 63.91 103 GLY A CA 1
ATOM 844 C C . GLY A 1 103 ? 15.722 -14.239 -18.089 1.00 63.91 103 GLY A C 1
ATOM 845 O O . GLY A 1 103 ? 15.430 -14.397 -19.270 1.00 63.91 103 GLY A O 1
ATOM 846 N N . TYR A 1 104 ? 15.512 -13.090 -17.445 1.00 64.38 104 TYR A N 1
ATOM 847 C CA . TYR A 1 104 ? 15.035 -11.875 -18.083 1.00 64.38 104 TYR A CA 1
ATOM 848 C C . TYR A 1 104 ? 16.125 -11.254 -18.971 1.00 64.38 104 TYR A C 1
ATOM 850 O O . TYR A 1 104 ? 17.030 -10.579 -18.476 1.00 64.38 104 TYR A O 1
ATOM 858 N N . ASP A 1 105 ? 16.009 -11.492 -20.276 1.00 63.31 105 ASP A N 1
ATOM 859 C CA . ASP A 1 105 ? 16.794 -10.879 -21.349 1.00 63.31 105 ASP A CA 1
ATOM 860 C C . ASP A 1 105 ? 15.794 -10.356 -22.384 1.00 63.31 105 ASP A C 1
ATOM 862 O O . ASP A 1 105 ? 15.262 -11.103 -23.206 1.00 63.31 105 ASP A O 1
ATOM 866 N N . LEU A 1 106 ? 15.373 -9.107 -22.212 1.00 57.97 106 LEU A N 1
ATOM 867 C CA . LEU A 1 106 ? 14.296 -8.518 -22.994 1.00 57.97 106 LEU A CA 1
ATOM 868 C C . LEU A 1 106 ? 14.857 -7.430 -23.890 1.00 57.97 106 LEU A C 1
ATOM 870 O O . LEU A 1 106 ? 15.709 -6.654 -23.460 1.00 57.97 106 LEU A O 1
ATOM 874 N N . ASP A 1 107 ? 14.341 -7.412 -25.120 1.00 59.47 107 ASP A N 1
ATOM 875 C CA . ASP A 1 107 ? 14.701 -6.458 -26.160 1.00 59.47 107 ASP A CA 1
ATOM 876 C C . ASP A 1 107 ? 14.707 -5.044 -25.581 1.00 59.47 107 ASP A C 1
ATOM 878 O O . ASP A 1 107 ? 13.769 -4.615 -24.899 1.00 59.47 107 ASP A O 1
ATOM 882 N N . GLU A 1 108 ? 15.823 -4.365 -25.796 1.00 56.28 108 GLU A N 1
ATOM 883 C CA . GLU A 1 108 ? 16.316 -3.280 -24.953 1.00 56.28 108 GLU A CA 1
ATOM 884 C C . GLU A 1 108 ? 15.374 -2.063 -24.899 1.00 56.28 108 GLU A C 1
ATOM 886 O O . GLU A 1 108 ? 15.464 -1.239 -23.986 1.00 56.28 108 GLU A O 1
ATOM 891 N N . GLU A 1 109 ? 14.434 -1.986 -25.841 1.00 64.75 109 GLU A N 1
ATOM 892 C CA . GLU A 1 109 ? 13.491 -0.887 -26.047 1.00 64.75 109 GLU A CA 1
ATOM 893 C C . GLU A 1 109 ? 12.053 -1.178 -25.578 1.00 64.75 109 GLU A C 1
ATOM 895 O O . GLU A 1 109 ? 11.216 -0.271 -25.582 1.00 64.75 109 GLU A O 1
ATOM 900 N N . ALA A 1 110 ? 11.725 -2.412 -25.171 1.00 71.94 110 ALA A N 1
ATOM 901 C CA . ALA A 1 110 ? 10.361 -2.749 -24.762 1.00 71.94 110 ALA A CA 1
ATOM 902 C C . ALA A 1 110 ? 10.009 -2.080 -23.415 1.00 71.94 110 ALA A C 1
ATOM 904 O O . ALA A 1 110 ? 10.648 -2.376 -22.401 1.00 71.94 110 ALA A O 1
ATOM 905 N N . PRO A 1 111 ? 8.987 -1.201 -23.354 1.00 73.00 111 PRO A N 1
ATOM 906 C CA . PRO A 1 111 ? 8.647 -0.511 -22.121 1.00 73.00 111 PRO A CA 1
ATOM 907 C C . PRO A 1 111 ? 8.070 -1.482 -21.093 1.00 73.00 111 PRO A C 1
ATOM 909 O O . PRO A 1 111 ? 7.258 -2.361 -21.396 1.00 73.00 111 PRO A O 1
ATOM 912 N N . LEU A 1 112 ? 8.444 -1.254 -19.843 1.00 80.62 112 LEU A N 1
ATOM 913 C CA . LEU A 1 112 ? 7.834 -1.898 -18.699 1.00 80.62 112 LEU A CA 1
ATOM 914 C C . LEU A 1 112 ? 6.498 -1.221 -18.383 1.00 80.62 112 LEU A C 1
ATOM 916 O O . LEU A 1 112 ? 6.299 -0.038 -18.669 1.00 80.62 112 LEU A O 1
ATOM 920 N N . HIS A 1 113 ? 5.561 -1.944 -17.784 1.00 85.00 113 HIS A N 1
ATOM 921 C CA . HIS A 1 113 ? 4.235 -1.428 -17.471 1.00 85.00 113 HIS A CA 1
ATOM 922 C C . HIS A 1 113 ? 3.891 -1.630 -16.000 1.00 85.00 113 HIS A C 1
ATOM 924 O O . HIS A 1 113 ? 3.644 -2.746 -15.543 1.00 85.00 113 HIS A O 1
ATOM 930 N N . LEU A 1 114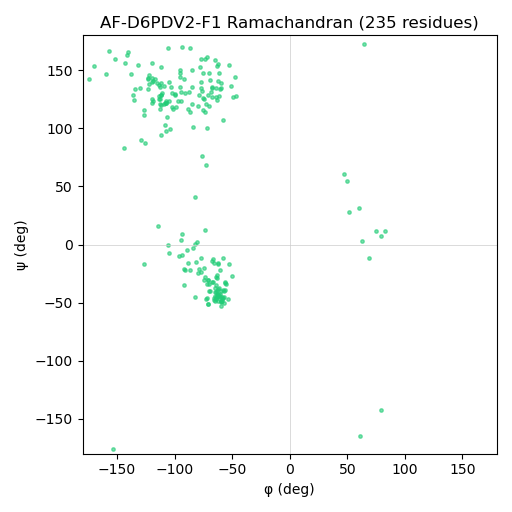 ? 3.816 -0.515 -15.274 1.00 85.81 114 LEU A N 1
ATOM 931 C CA . LEU A 1 114 ? 3.240 -0.465 -13.938 1.00 85.81 114 LEU A CA 1
ATOM 932 C C . LEU A 1 114 ? 1.718 -0.424 -14.060 1.00 85.81 114 LEU A C 1
ATOM 934 O O . LEU A 1 114 ? 1.170 0.523 -14.632 1.00 85.81 114 LEU A O 1
ATOM 938 N N . GLN A 1 115 ? 1.048 -1.425 -13.499 1.00 87.38 115 GLN A N 1
ATOM 939 C CA . GLN A 1 115 ? -0.404 -1.518 -13.439 1.00 87.38 115 GLN A CA 1
ATOM 940 C C . GLN A 1 115 ? -0.857 -1.383 -11.988 1.00 87.38 115 GLN A C 1
ATOM 942 O O . GLN A 1 115 ? -0.458 -2.155 -11.115 1.00 87.38 115 GLN A O 1
ATOM 947 N N . PHE A 1 116 ? -1.684 -0.379 -11.720 1.00 85.50 116 PHE A N 1
ATOM 948 C CA . PHE A 1 116 ? -2.200 -0.139 -10.379 1.00 85.50 116 PHE A CA 1
ATOM 949 C C . PHE A 1 116 ? -3.565 0.536 -10.419 1.00 85.50 116 PHE A C 1
ATOM 951 O O . PHE A 1 116 ? -3.955 1.190 -11.386 1.00 85.50 116 PHE A O 1
ATOM 958 N N . LYS A 1 117 ? -4.279 0.406 -9.310 1.00 87.75 117 LYS A N 1
ATOM 959 C CA . LYS A 1 117 ? -5.502 1.141 -9.001 1.00 87.75 117 LYS A CA 1
ATOM 960 C C . LYS A 1 117 ? -5.256 1.942 -7.727 1.00 87.75 117 LYS A C 1
ATOM 962 O O . LYS A 1 117 ? -4.398 1.589 -6.925 1.00 87.75 117 LYS A O 1
ATOM 967 N N . PHE A 1 118 ? -6.013 3.010 -7.527 1.00 87.31 118 PHE A N 1
ATOM 968 C CA . PHE A 1 118 ? -6.065 3.710 -6.246 1.00 87.31 118 PHE A CA 1
ATOM 969 C C . PHE A 1 118 ? -7.493 4.156 -5.949 1.00 87.31 118 PHE A C 1
ATOM 971 O O . PHE A 1 118 ? -8.335 4.184 -6.845 1.00 87.31 118 PHE A O 1
ATOM 978 N N . GLU A 1 119 ? -7.789 4.489 -4.700 1.00 86.50 119 GLU A N 1
ATOM 979 C CA . GLU A 1 119 ? -9.129 4.858 -4.243 1.00 86.50 119 GLU A CA 1
ATOM 980 C C . GLU A 1 119 ? -9.064 6.056 -3.294 1.00 86.50 119 GLU A C 1
ATOM 982 O O . GLU A 1 119 ? -8.121 6.182 -2.519 1.00 86.50 119 GLU A O 1
ATOM 987 N N . ASP A 1 120 ? -10.080 6.918 -3.314 1.00 82.06 120 ASP A N 1
ATOM 988 C CA . ASP A 1 120 ? -10.305 7.874 -2.229 1.00 82.06 120 ASP A CA 1
ATOM 989 C C . ASP A 1 120 ? -11.152 7.178 -1.148 1.00 82.06 120 ASP A C 1
ATOM 991 O O . ASP A 1 120 ? -12.308 6.828 -1.419 1.00 82.06 120 ASP A O 1
ATOM 995 N N . PRO A 1 121 ? -10.610 6.945 0.063 1.00 75.00 121 PRO A N 1
ATOM 996 C CA . PRO A 1 121 ? -11.313 6.231 1.120 1.00 75.00 121 PRO A CA 1
ATOM 997 C C . PRO A 1 121 ? -12.521 7.006 1.674 1.00 75.00 121 PRO A C 1
ATOM 999 O O . PRO A 1 121 ? -13.336 6.411 2.376 1.00 75.00 121 PRO A O 1
ATOM 1002 N N . LYS A 1 122 ? -12.658 8.311 1.387 1.00 71.81 122 LYS A N 1
ATOM 1003 C CA . LYS A 1 122 ? -13.779 9.140 1.866 1.00 71.81 122 LYS A CA 1
ATOM 1004 C C . LYS A 1 122 ? -14.961 9.193 0.899 1.00 71.81 122 LYS A C 1
ATOM 1006 O O . LYS A 1 122 ? -16.064 9.530 1.327 1.00 71.81 122 LYS A O 1
ATOM 1011 N N . LEU A 1 123 ? -14.762 8.897 -0.385 1.00 66.94 123 LEU A N 1
ATOM 1012 C CA . LEU A 1 123 ? -15.823 8.998 -1.388 1.00 66.94 123 LEU A CA 1
ATOM 1013 C C . LEU A 1 123 ? -16.507 7.652 -1.592 1.00 66.94 123 LEU A C 1
ATOM 1015 O O . LEU A 1 123 ? -15.856 6.662 -1.925 1.00 66.94 123 LEU A O 1
ATOM 1019 N N . SER A 1 124 ? -17.830 7.622 -1.409 1.00 55.19 124 SER A N 1
ATOM 1020 C CA . SER A 1 124 ? -18.606 6.384 -1.435 1.00 55.19 124 SER A CA 1
ATOM 1021 C C . SER A 1 124 ? -18.764 5.806 -2.844 1.00 55.19 124 SER A C 1
ATOM 1023 O O . SER A 1 124 ? -18.461 4.632 -2.990 1.00 55.19 124 SER A O 1
ATOM 1025 N N . TYR A 1 125 ? -19.113 6.564 -3.892 1.00 48.22 125 TYR A N 1
ATOM 1026 C CA . TYR A 1 125 ? -19.154 6.055 -5.279 1.00 48.22 125 TYR A CA 1
ATOM 1027 C C . TYR A 1 125 ? -19.078 7.182 -6.334 1.00 48.22 125 TYR A C 1
ATOM 1029 O O . TYR A 1 125 ? -19.612 8.266 -6.130 1.00 48.22 125 TYR A O 1
ATOM 1037 N N . SER A 1 126 ? -18.433 6.873 -7.470 1.00 49.75 126 SER A N 1
ATOM 1038 C CA . SER A 1 126 ? -18.524 7.536 -8.788 1.00 49.75 126 SER A CA 1
ATOM 1039 C C . SER A 1 126 ? -18.441 9.069 -8.846 1.00 49.75 126 SER A C 1
ATOM 1041 O O . SER A 1 126 ? -19.343 9.721 -9.377 1.00 49.75 126 SER A O 1
ATOM 1043 N N . THR A 1 127 ? -17.342 9.662 -8.397 1.00 57.75 127 THR A N 1
ATOM 1044 C CA . THR A 1 127 ? -16.985 10.989 -8.909 1.00 57.75 127 THR A CA 1
ATOM 1045 C C . THR A 1 127 ? -16.056 10.834 -10.112 1.00 57.75 127 THR A C 1
ATOM 1047 O O . THR A 1 127 ? -15.206 9.945 -10.154 1.00 57.75 127 THR A O 1
ATOM 1050 N N . ASP A 1 128 ? -16.225 11.693 -11.120 1.00 63.91 128 ASP A N 1
ATOM 1051 C CA . ASP A 1 128 ? -15.294 11.822 -12.252 1.00 63.91 128 ASP A CA 1
ATOM 1052 C C . ASP A 1 128 ? -13.990 12.541 -11.853 1.00 63.91 128 ASP A C 1
ATOM 1054 O O . ASP A 1 128 ? -13.191 12.931 -12.715 1.00 63.91 128 ASP A O 1
ATOM 1058 N N . ASP A 1 129 ? -13.777 12.706 -10.544 1.00 73.69 129 ASP A N 1
ATOM 1059 C CA . ASP A 1 129 ? -12.664 13.428 -9.962 1.00 73.69 129 ASP A CA 1
ATOM 1060 C C . ASP A 1 129 ? -11.347 12.787 -10.377 1.00 73.69 129 ASP A C 1
ATOM 1062 O O . ASP A 1 129 ? -11.147 11.565 -10.352 1.00 73.69 129 ASP A O 1
ATOM 1066 N N . ARG A 1 130 ? -10.433 13.661 -10.789 1.00 81.25 130 ARG A N 1
ATOM 1067 C CA . ARG A 1 130 ? -9.076 13.284 -11.144 1.00 81.25 130 ARG A CA 1
ATOM 1068 C C . ARG A 1 130 ? -8.113 13.828 -10.111 1.00 81.25 130 ARG A C 1
ATOM 1070 O O . ARG A 1 130 ? -8.125 15.028 -9.836 1.00 81.25 130 ARG A O 1
ATOM 1077 N N . TYR A 1 131 ? -7.261 12.940 -9.635 1.00 81.44 131 TYR A N 1
ATOM 1078 C CA . TYR A 1 131 ? -6.273 13.168 -8.600 1.00 81.44 131 TYR A CA 1
ATOM 1079 C C . TYR A 1 131 ? -4.901 13.272 -9.241 1.00 81.44 131 TYR A C 1
ATOM 1081 O O . TYR A 1 131 ? -4.585 12.514 -10.164 1.00 81.44 131 TYR A O 1
ATOM 1089 N N . ASP A 1 132 ? -4.102 14.205 -8.745 1.00 85.62 132 ASP A N 1
ATOM 1090 C CA . ASP A 1 132 ? -2.705 14.296 -9.129 1.00 85.62 132 ASP A CA 1
ATOM 1091 C C . ASP A 1 132 ? -1.923 13.196 -8.400 1.00 85.62 132 ASP A C 1
ATOM 1093 O O . ASP A 1 132 ? -2.098 12.971 -7.204 1.00 85.62 132 ASP A O 1
ATOM 1097 N N . ILE A 1 133 ? -1.093 12.469 -9.141 1.00 86.69 133 ILE A N 1
ATOM 1098 C CA . ILE A 1 133 ? -0.258 11.371 -8.652 1.00 86.69 133 ILE A CA 1
ATOM 1099 C C . ILE A 1 133 ? 1.117 11.527 -9.276 1.00 86.69 133 ILE A C 1
ATOM 1101 O O . ILE A 1 133 ? 1.239 11.652 -10.494 1.00 86.69 133 ILE A O 1
ATOM 1105 N N . HIS A 1 134 ? 2.160 11.501 -8.453 1.00 87.69 134 HIS A N 1
ATOM 1106 C CA . HIS A 1 134 ? 3.533 11.511 -8.949 1.00 87.69 134 HIS A CA 1
ATOM 1107 C C . HIS A 1 134 ? 4.082 10.093 -8.924 1.00 87.69 134 HIS A C 1
ATOM 1109 O O . HIS A 1 134 ? 4.011 9.421 -7.895 1.00 87.69 134 HIS A O 1
ATOM 1115 N N . VAL A 1 135 ? 4.636 9.651 -10.048 1.00 88.00 135 VAL A N 1
ATOM 1116 C CA . VAL A 1 135 ? 5.285 8.344 -10.156 1.00 88.00 135 VAL A CA 1
ATOM 1117 C C . VAL A 1 135 ? 6.739 8.555 -10.523 1.00 88.00 135 VAL A C 1
ATOM 1119 O O . VAL A 1 135 ? 7.054 9.191 -11.534 1.00 88.00 135 VAL A O 1
ATOM 1122 N N . LEU A 1 136 ? 7.611 8.008 -9.684 1.00 86.19 136 LEU A N 1
ATOM 1123 C CA . LEU A 1 136 ? 9.045 8.030 -9.875 1.00 86.19 136 LEU A CA 1
ATOM 1124 C C . LEU A 1 136 ? 9.560 6.608 -10.066 1.00 86.19 136 LEU A C 1
ATOM 1126 O O . LEU A 1 136 ? 9.121 5.696 -9.367 1.00 86.19 136 LEU A O 1
ATOM 1130 N N . ALA A 1 137 ? 10.496 6.432 -10.990 1.00 83.50 137 ALA A N 1
ATOM 1131 C CA . ALA A 1 137 ? 11.254 5.195 -11.135 1.00 83.50 137 ALA A CA 1
ATOM 1132 C C . ALA A 1 137 ? 12.711 5.461 -10.763 1.00 83.50 137 ALA A C 1
ATOM 1134 O O . ALA A 1 137 ? 13.276 6.477 -11.177 1.00 83.50 137 ALA A O 1
ATOM 1135 N N . VAL A 1 138 ? 13.303 4.559 -9.985 1.00 79.94 138 VAL A N 1
ATOM 1136 C CA . VAL A 1 138 ? 14.690 4.654 -9.524 1.00 79.94 138 VAL A CA 1
ATOM 1137 C C . VAL A 1 138 ? 15.362 3.284 -9.682 1.00 79.94 138 VAL A C 1
ATOM 1139 O O . VAL A 1 138 ? 14.845 2.300 -9.141 1.00 79.94 138 VAL A O 1
ATOM 1142 N N . PRO A 1 139 ? 16.496 3.201 -10.398 1.00 76.62 139 PRO A N 1
ATOM 1143 C CA . PRO A 1 139 ? 17.268 1.969 -10.520 1.00 76.62 139 PRO A CA 1
ATOM 1144 C C . PRO A 1 139 ? 18.065 1.662 -9.243 1.00 76.62 139 PRO A C 1
ATOM 1146 O O . PRO A 1 139 ? 18.565 2.582 -8.600 1.00 76.62 139 PRO A O 1
ATOM 1149 N N . GLY A 1 140 ? 18.261 0.377 -8.926 1.00 72.12 140 GLY A N 1
ATOM 1150 C CA . GLY A 1 140 ? 19.221 -0.067 -7.902 1.00 72.12 140 GLY A CA 1
ATOM 1151 C C . GLY A 1 140 ? 18.732 0.079 -6.458 1.00 72.12 140 GLY A C 1
ATOM 1152 O O . GLY A 1 140 ? 17.567 -0.182 -6.172 1.00 72.12 140 GLY A O 1
ATOM 1153 N N . GLU A 1 141 ? 19.613 0.447 -5.526 1.00 66.94 141 GLU A N 1
ATOM 1154 C CA . GLU A 1 141 ? 19.248 0.650 -4.117 1.00 66.94 141 GLU A CA 1
ATOM 1155 C C . GLU A 1 141 ? 18.710 2.054 -3.837 1.00 66.94 141 GLU A C 1
ATOM 1157 O O . GLU A 1 141 ? 19.096 3.046 -4.454 1.00 66.94 141 GLU A O 1
ATOM 1162 N N . VAL A 1 142 ? 17.827 2.141 -2.843 1.00 59.84 142 VAL A N 1
ATOM 1163 C CA . VAL A 1 142 ? 17.170 3.394 -2.461 1.00 59.84 142 VAL A CA 1
ATOM 1164 C C . VAL A 1 142 ? 18.137 4.367 -1.776 1.00 59.84 142 VAL A C 1
ATOM 1166 O O . VAL A 1 142 ? 17.992 5.575 -1.941 1.00 59.84 142 VAL A O 1
ATOM 1169 N N . GLU A 1 143 ? 19.155 3.875 -1.059 1.00 56.09 143 GLU A N 1
ATOM 1170 C CA . GLU A 1 143 ? 20.185 4.732 -0.442 1.00 56.09 143 GLU A CA 1
ATOM 1171 C C . GLU A 1 143 ? 20.999 5.514 -1.492 1.00 56.09 143 GLU A C 1
ATOM 1173 O O . GLU A 1 143 ? 21.425 6.635 -1.225 1.00 56.09 143 GLU A O 1
ATOM 1178 N N . GLY A 1 144 ? 21.103 4.997 -2.724 1.00 48.12 144 GLY A N 1
ATOM 1179 C CA . GLY A 1 144 ? 21.721 5.677 -3.868 1.00 48.12 144 GLY A CA 1
ATOM 1180 C C . GLY A 1 144 ? 20.827 6.710 -4.575 1.00 48.12 144 GLY A C 1
ATOM 1181 O O . GLY A 1 144 ? 21.250 7.300 -5.571 1.00 48.12 144 GLY A O 1
ATOM 1182 N N . MET A 1 145 ? 19.596 6.962 -4.093 1.00 53.56 145 MET A N 1
ATOM 1183 C CA . MET A 1 145 ? 18.666 7.930 -4.707 1.00 53.56 145 MET A CA 1
ATOM 1184 C C . MET A 1 145 ? 19.248 9.341 -4.829 1.00 53.56 145 MET A C 1
ATOM 1186 O O . MET A 1 145 ? 18.898 10.066 -5.764 1.00 53.56 145 MET A O 1
ATOM 1190 N N . ILE A 1 146 ? 20.105 9.731 -3.883 1.00 50.28 146 ILE A N 1
ATOM 1191 C CA . ILE A 1 146 ? 20.692 11.074 -3.804 1.00 50.28 146 ILE A CA 1
ATOM 1192 C C . ILE A 1 146 ? 21.728 11.285 -4.916 1.00 50.28 146 ILE A C 1
ATOM 1194 O O . ILE A 1 146 ? 21.813 12.380 -5.470 1.00 50.28 146 ILE A O 1
ATOM 1198 N N . ASP A 1 147 ? 22.452 10.233 -5.296 1.00 51.16 147 ASP A N 1
ATOM 1199 C CA . ASP A 1 147 ? 23.598 10.343 -6.202 1.00 51.16 147 ASP A CA 1
ATOM 1200 C C . ASP A 1 147 ? 23.203 10.282 -7.683 1.00 51.16 147 ASP A C 1
ATOM 1202 O O . ASP A 1 147 ? 23.951 10.736 -8.553 1.00 51.16 147 ASP A O 1
ATOM 1206 N N . HIS A 1 148 ? 22.035 9.714 -7.999 1.00 55.72 148 HIS A N 1
ATOM 1207 C CA . HIS A 1 148 ? 21.645 9.423 -9.386 1.00 55.72 148 HIS A CA 1
ATOM 1208 C C . HIS A 1 148 ? 20.288 9.995 -9.806 1.00 55.72 148 HIS A C 1
ATOM 1210 O O . HIS A 1 148 ? 20.036 10.129 -11.004 1.00 55.72 148 HIS A O 1
ATOM 1216 N N . GLY A 1 149 ? 19.437 10.380 -8.849 1.00 61.69 149 GLY A N 1
ATOM 1217 C CA . GLY A 1 149 ? 18.104 10.911 -9.125 1.00 61.69 149 GLY A CA 1
ATOM 1218 C C . GLY A 1 149 ? 17.150 9.903 -9.794 1.00 61.69 149 GLY A C 1
ATOM 1219 O O . GLY A 1 149 ? 17.528 8.784 -10.149 1.00 61.69 149 GLY A O 1
ATOM 1220 N N . PRO A 1 150 ? 15.864 10.264 -9.943 1.00 70.56 150 PRO A N 1
ATOM 1221 C CA . PRO A 1 150 ? 14.879 9.405 -10.585 1.00 70.56 150 PRO A CA 1
ATOM 1222 C C . PRO A 1 150 ? 15.035 9.420 -12.110 1.00 70.56 150 PRO A C 1
ATOM 1224 O O . PRO A 1 150 ? 15.209 10.468 -12.728 1.00 70.56 150 PRO A O 1
ATOM 1227 N N . VAL A 1 151 ? 14.882 8.253 -12.727 1.00 73.31 151 VAL A N 1
ATOM 1228 C CA . VAL A 1 151 ? 14.993 8.068 -14.186 1.00 73.31 151 VAL A CA 1
ATOM 1229 C C . VAL A 1 151 ? 13.664 8.290 -14.905 1.00 73.31 151 VAL A C 1
ATOM 1231 O O . VAL A 1 151 ? 13.607 8.506 -16.111 1.00 73.31 151 VAL A O 1
ATOM 1234 N N . MET A 1 152 ? 12.583 8.284 -14.131 1.00 80.75 152 MET A N 1
ATOM 1235 C CA . MET A 1 152 ? 11.271 8.784 -14.506 1.00 80.75 152 MET A CA 1
ATOM 1236 C C . MET A 1 152 ? 10.762 9.626 -13.343 1.00 80.75 152 MET A C 1
ATOM 1238 O O . MET A 1 152 ? 10.837 9.177 -12.204 1.00 80.75 152 MET A O 1
ATOM 1242 N N . ASN A 1 153 ? 10.228 10.814 -13.616 1.00 84.62 153 ASN A N 1
ATOM 1243 C CA . ASN A 1 153 ? 9.567 11.655 -12.619 1.00 84.62 153 ASN A CA 1
ATOM 1244 C C . ASN A 1 153 ? 8.385 12.366 -13.278 1.00 84.62 153 ASN A C 1
ATOM 1246 O O . ASN A 1 153 ? 8.504 13.494 -13.756 1.00 84.62 153 ASN A O 1
ATOM 1250 N N . ASN A 1 154 ? 7.263 11.656 -13.362 1.00 85.69 154 ASN A N 1
ATOM 1251 C CA . ASN A 1 154 ? 6.092 12.114 -14.093 1.00 85.69 154 ASN A CA 1
ATOM 1252 C C . ASN A 1 154 ? 4.932 12.388 -13.136 1.00 85.69 154 ASN A C 1
ATOM 1254 O O . ASN A 1 154 ? 4.643 11.593 -12.237 1.00 85.69 154 ASN A O 1
ATOM 1258 N N . ALA A 1 155 ? 4.237 13.496 -13.381 1.00 86.56 155 ALA A N 1
ATOM 1259 C CA . ALA A 1 155 ? 2.961 13.806 -12.758 1.00 86.56 155 ALA A CA 1
ATOM 1260 C C . ALA A 1 155 ? 1.818 13.346 -13.670 1.00 86.56 155 ALA A C 1
ATOM 1262 O O . ALA A 1 155 ? 1.793 13.649 -14.865 1.00 86.56 155 ALA A O 1
ATOM 1263 N N . TYR A 1 156 ? 0.859 12.626 -13.099 1.00 87.00 156 TYR A N 1
ATOM 1264 C CA . TYR A 1 156 ? -0.322 12.123 -13.786 1.00 87.00 156 TYR A CA 1
ATOM 1265 C C . TYR A 1 156 ? -1.579 12.632 -13.103 1.00 87.00 156 TYR A C 1
ATOM 1267 O O . TYR A 1 156 ? -1.626 12.727 -11.883 1.00 87.00 156 TYR A O 1
ATOM 1275 N N . ARG A 1 157 ? -2.627 12.880 -13.891 1.00 87.56 157 ARG A N 1
ATOM 1276 C CA . ARG A 1 157 ? -3.950 13.242 -13.382 1.00 87.56 157 ARG A CA 1
ATOM 1277 C C . ARG A 1 157 ? -4.943 12.118 -13.661 1.00 87.56 157 ARG A C 1
ATOM 1279 O O . ARG A 1 157 ? -5.500 12.029 -14.758 1.00 87.56 157 ARG A O 1
ATOM 1286 N N . LEU A 1 158 ? -5.120 11.235 -12.681 1.00 86.69 158 LEU A N 1
ATOM 1287 C CA . LEU A 1 158 ? -5.759 9.924 -12.831 1.00 86.69 158 LEU A CA 1
ATOM 1288 C C . LEU A 1 158 ? -7.103 9.854 -12.097 1.00 86.69 158 LEU A C 1
ATOM 1290 O O . LEU A 1 158 ? -7.318 10.546 -11.108 1.00 86.69 158 LEU A O 1
ATOM 1294 N N . LYS A 1 159 ? -8.024 9.010 -12.570 1.00 86.50 159 LYS A N 1
ATOM 1295 C CA . LYS A 1 159 ? -9.317 8.776 -11.902 1.00 86.50 159 LYS A CA 1
ATOM 1296 C C . LYS A 1 159 ? -9.192 7.712 -10.817 1.00 86.50 159 LYS A C 1
ATOM 1298 O O . LYS A 1 159 ? -8.630 6.645 -11.069 1.00 86.50 159 LYS A O 1
ATOM 1303 N N . ALA A 1 160 ? -9.773 7.959 -9.648 1.00 84.19 160 ALA A N 1
ATOM 1304 C CA . ALA A 1 160 ? -9.864 6.936 -8.613 1.00 84.19 160 ALA A CA 1
ATOM 1305 C C . ALA A 1 160 ? -10.711 5.741 -9.090 1.00 84.19 160 ALA A C 1
ATOM 1307 O O . ALA A 1 160 ? -11.592 5.861 -9.941 1.00 84.19 160 ALA A O 1
ATOM 1308 N N . ARG A 1 161 ? -10.441 4.571 -8.515 1.00 81.31 161 ARG A N 1
ATOM 1309 C CA . ARG A 1 161 ? -11.122 3.285 -8.721 1.00 81.31 161 ARG A CA 1
ATOM 1310 C C . ARG A 1 161 ? -11.049 2.711 -10.142 1.00 81.31 161 ARG A C 1
ATOM 1312 O O . ARG A 1 161 ? -11.609 1.644 -10.379 1.00 81.31 161 ARG A O 1
ATOM 1319 N N . MET A 1 162 ? -10.333 3.365 -11.051 1.00 86.00 162 MET A N 1
ATOM 1320 C CA . MET A 1 162 ? -9.971 2.823 -12.356 1.00 86.00 162 MET A CA 1
ATOM 1321 C C . MET A 1 162 ? -8.578 2.203 -12.307 1.00 86.00 162 MET A C 1
ATOM 1323 O O . MET A 1 162 ? -7.724 2.621 -11.526 1.00 86.00 162 MET A O 1
ATOM 1327 N N . GLU A 1 163 ? -8.369 1.198 -13.146 1.00 87.62 163 GLU A N 1
ATOM 1328 C CA . GLU A 1 163 ? -7.046 0.645 -13.380 1.00 87.62 163 GLU A CA 1
ATOM 1329 C C . GLU A 1 163 ? -6.249 1.567 -14.304 1.00 87.62 163 GLU A C 1
ATOM 1331 O O . GLU A 1 163 ? -6.758 2.039 -15.325 1.00 87.62 163 GLU A O 1
ATOM 1336 N N . HIS A 1 164 ? -4.996 1.811 -13.935 1.00 88.69 164 HIS A N 1
ATOM 1337 C CA . HIS A 1 164 ? -4.058 2.639 -14.678 1.00 88.69 164 HIS A CA 1
ATOM 1338 C C . HIS A 1 164 ? -2.859 1.812 -15.086 1.00 88.69 164 HIS A C 1
ATOM 1340 O O . HIS A 1 164 ? -2.378 0.976 -14.323 1.00 88.69 164 HIS A O 1
ATOM 1346 N N . LYS A 1 165 ? -2.359 2.095 -16.286 1.00 90.19 165 LYS A N 1
ATOM 1347 C CA . LYS A 1 165 ? -1.178 1.458 -16.851 1.00 90.19 165 LYS A CA 1
ATOM 1348 C C . LYS A 1 165 ? -0.195 2.537 -17.279 1.00 90.19 165 LYS A C 1
ATOM 1350 O O . LYS A 1 165 ? -0.502 3.338 -18.161 1.00 90.19 165 LYS A O 1
ATOM 1355 N N . ILE A 1 166 ? 0.966 2.566 -16.635 1.00 88.88 166 ILE A N 1
ATOM 1356 C CA . ILE A 1 166 ? 2.011 3.563 -16.870 1.00 88.88 166 ILE A CA 1
ATOM 1357 C C . ILE A 1 166 ? 3.228 2.876 -17.473 1.00 88.88 166 ILE A C 1
ATOM 1359 O O . ILE A 1 166 ? 3.721 1.887 -16.934 1.00 88.88 166 ILE A O 1
ATOM 1363 N N . ALA A 1 167 ? 3.710 3.415 -18.592 1.00 87.25 167 ALA A N 1
ATOM 1364 C CA . ALA A 1 167 ? 4.951 2.972 -19.200 1.00 87.25 167 ALA A CA 1
ATOM 1365 C C . ALA A 1 167 ? 6.150 3.484 -18.392 1.00 87.25 167 ALA A C 1
ATOM 1367 O O . ALA A 1 167 ? 6.281 4.686 -18.168 1.00 87.25 167 ALA A O 1
ATOM 1368 N N . VAL A 1 168 ? 7.012 2.561 -17.982 1.00 83.94 168 VAL A N 1
ATOM 1369 C CA . VAL A 1 168 ? 8.293 2.816 -17.330 1.00 83.94 168 VAL A CA 1
ATOM 1370 C C . VAL A 1 168 ? 9.387 2.381 -18.309 1.00 83.94 168 VAL A C 1
ATOM 1372 O O . VAL A 1 168 ? 9.303 1.276 -18.854 1.00 83.94 168 VAL A O 1
ATOM 1375 N N . PRO A 1 169 ? 10.385 3.230 -18.595 1.00 79.19 169 PRO A N 1
ATOM 1376 C CA . PRO A 1 169 ? 11.445 2.872 -19.529 1.00 79.19 169 PRO A CA 1
ATOM 1377 C C . PRO A 1 169 ? 12.245 1.667 -19.013 1.00 79.19 169 PRO A C 1
ATOM 1379 O O . PRO A 1 169 ? 12.523 1.567 -17.821 1.00 79.19 169 PRO A O 1
ATOM 1382 N N . SER A 1 170 ? 12.618 0.755 -19.912 1.00 76.31 170 SER A N 1
ATOM 1383 C CA . SER A 1 170 ? 13.487 -0.402 -19.631 1.00 76.31 170 SER A CA 1
ATOM 1384 C C . SER A 1 170 ? 14.956 -0.009 -19.446 1.00 76.31 170 SER A C 1
ATOM 1386 O O . SER A 1 170 ? 15.700 -0.686 -18.730 1.00 76.31 170 SER A O 1
ATOM 1388 N N . LYS A 1 171 ? 15.366 1.091 -20.087 1.00 73.88 171 LYS A N 1
ATOM 1389 C CA . LYS A 1 171 ? 16.724 1.631 -20.088 1.00 73.88 171 LYS A CA 1
ATOM 1390 C C . LYS A 1 171 ? 16.750 3.119 -19.806 1.00 73.88 171 LYS A C 1
ATOM 1392 O O . LYS A 1 171 ? 15.808 3.850 -20.101 1.00 73.88 171 LYS A O 1
ATOM 1397 N N . VAL A 1 172 ? 17.883 3.559 -19.284 1.00 71.56 172 VAL A N 1
ATOM 1398 C CA . VAL A 1 172 ? 18.134 4.949 -18.929 1.00 71.56 172 VAL A CA 1
ATOM 1399 C C . VAL A 1 172 ? 19.460 5.364 -19.540 1.00 71.56 172 VAL A C 1
ATOM 1401 O O . VAL A 1 172 ? 20.443 4.632 -19.457 1.00 71.56 172 VAL A O 1
ATOM 1404 N N . TYR A 1 173 ? 19.486 6.539 -20.153 1.00 64.69 173 TYR A N 1
ATOM 1405 C CA . TYR A 1 173 ? 20.700 7.123 -20.705 1.00 64.69 173 TYR A CA 1
ATOM 1406 C C . TYR A 1 173 ? 21.238 8.146 -19.704 1.00 64.69 173 TYR A C 1
ATOM 1408 O O . TYR A 1 173 ? 20.542 9.110 -19.381 1.00 64.69 173 TYR A O 1
ATOM 1416 N N . ARG A 1 174 ? 22.452 7.924 -19.185 1.00 62.31 174 ARG A N 1
ATOM 1417 C CA . ARG A 1 174 ? 23.178 8.959 -18.430 1.00 62.31 174 ARG A CA 1
ATOM 1418 C C . ARG A 1 174 ? 23.713 10.022 -19.395 1.00 62.31 174 ARG A C 1
ATOM 1420 O O . ARG A 1 174 ? 23.800 9.781 -20.598 1.00 62.31 174 ARG A O 1
ATOM 1427 N N . SER A 1 175 ? 24.023 11.208 -18.869 1.00 55.16 175 SER A N 1
ATOM 1428 C CA . SER A 1 175 ? 24.600 12.312 -19.647 1.00 55.16 175 SER A CA 1
ATOM 1429 C C . SER A 1 175 ? 25.847 11.879 -20.423 1.00 55.16 175 SER A C 1
ATOM 1431 O O . SER A 1 175 ? 26.539 10.942 -20.029 1.00 55.16 175 SER A O 1
ATOM 1433 N N . GLU A 1 176 ? 26.129 12.594 -21.515 1.00 52.06 176 GLU A N 1
ATOM 1434 C CA . GLU A 1 176 ? 27.064 12.225 -22.591 1.00 52.06 176 GLU A CA 1
ATOM 1435 C C . GLU A 1 176 ? 28.497 11.845 -22.151 1.00 52.06 176 GLU A C 1
ATOM 1437 O O . GLU A 1 176 ? 29.204 11.203 -22.922 1.00 52.06 176 GLU A O 1
ATOM 1442 N N . GLU A 1 177 ? 28.922 12.178 -20.927 1.00 53.38 177 GLU A N 1
ATOM 1443 C CA . GLU A 1 177 ? 30.260 11.872 -20.394 1.00 53.38 177 GLU A CA 1
ATOM 1444 C C . GLU A 1 177 ? 30.437 10.420 -19.893 1.00 53.38 177 GLU A C 1
ATOM 1446 O O . GLU A 1 177 ? 31.556 9.913 -19.948 1.00 53.38 177 GLU A O 1
ATOM 1451 N N . ASP A 1 178 ? 29.361 9.717 -19.503 1.00 54.50 178 ASP A N 1
ATOM 1452 C CA . ASP A 1 178 ? 29.42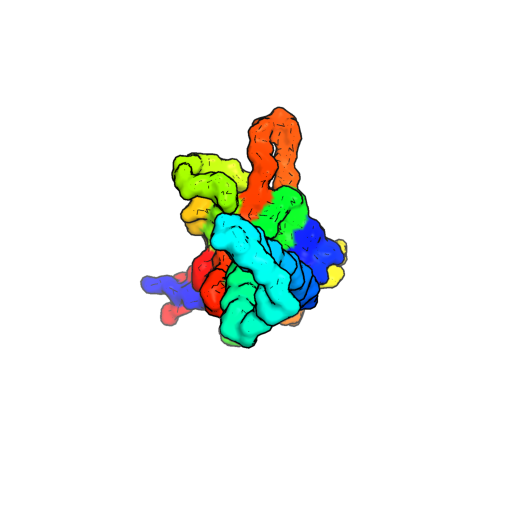1 8.349 -18.929 1.00 54.50 178 ASP A CA 1
ATOM 1453 C C . ASP A 1 178 ? 28.957 7.233 -19.893 1.00 54.50 178 ASP A C 1
ATOM 1455 O O . ASP A 1 178 ? 28.987 6.050 -19.554 1.00 54.50 178 ASP A O 1
ATOM 1459 N N . GLY A 1 179 ? 28.548 7.596 -21.115 1.00 53.12 179 GLY A N 1
ATOM 1460 C CA . GLY A 1 179 ? 28.585 6.727 -22.299 1.00 53.12 179 GLY A CA 1
ATOM 1461 C C . GLY A 1 179 ? 27.991 5.315 -22.181 1.00 53.12 179 GLY A C 1
ATOM 1462 O O . GLY A 1 179 ? 28.658 4.348 -22.542 1.00 53.12 179 GLY A O 1
ATOM 1463 N N . GLY A 1 180 ? 26.734 5.165 -21.752 1.00 61.09 180 GLY A N 1
ATOM 1464 C CA . GLY A 1 180 ? 26.052 3.871 -21.841 1.00 61.09 180 GLY A CA 1
ATOM 1465 C C . GLY A 1 180 ? 24.581 3.899 -21.439 1.00 61.09 180 GLY A C 1
ATOM 1466 O O . GLY A 1 180 ? 24.188 4.597 -20.506 1.00 61.09 180 GLY A O 1
ATOM 1467 N N . ALA A 1 181 ? 23.756 3.122 -22.146 1.00 69.19 181 ALA A N 1
ATOM 1468 C CA . ALA A 1 181 ? 22.389 2.845 -21.724 1.00 69.19 181 ALA A CA 1
ATOM 1469 C C . ALA A 1 181 ? 22.426 1.833 -20.569 1.00 69.19 181 ALA A C 1
ATOM 1471 O O . ALA A 1 181 ? 22.857 0.695 -20.761 1.00 69.19 181 ALA A O 1
ATOM 1472 N N . MET A 1 182 ? 21.980 2.236 -19.382 1.00 72.81 182 MET A N 1
ATOM 1473 C CA . MET A 1 182 ? 21.914 1.361 -18.212 1.00 72.81 182 MET A CA 1
ATOM 1474 C C . MET A 1 182 ? 20.525 0.737 -18.069 1.00 72.81 182 MET A C 1
ATOM 1476 O O . MET A 1 182 ? 19.512 1.354 -18.401 1.00 72.81 182 MET A O 1
ATOM 1480 N N . SER A 1 183 ? 20.479 -0.488 -17.549 1.00 78.19 183 SER A N 1
ATOM 1481 C CA . SER A 1 183 ? 19.232 -1.148 -17.154 1.00 78.19 183 SER A CA 1
ATOM 1482 C C . SER A 1 183 ? 18.509 -0.332 -16.079 1.00 78.19 183 SER A C 1
ATOM 1484 O O . SER A 1 183 ? 19.133 0.134 -15.123 1.00 78.19 183 SER A O 1
ATOM 1486 N N . VAL A 1 184 ? 17.182 -0.219 -16.180 1.00 79.12 184 VAL A N 1
ATOM 1487 C CA . VAL A 1 184 ? 16.350 0.402 -15.132 1.00 79.12 184 VAL A CA 1
ATOM 1488 C C . VAL A 1 184 ? 16.328 -0.411 -13.826 1.00 79.12 184 VAL A C 1
ATOM 1490 O O . VAL A 1 184 ? 15.904 0.097 -12.796 1.00 79.12 184 VAL A O 1
ATOM 1493 N N . PHE A 1 185 ? 16.815 -1.656 -13.847 1.00 78.69 185 PHE A N 1
ATOM 1494 C CA . PHE A 1 185 ? 17.013 -2.477 -12.647 1.00 78.69 185 PHE A CA 1
ATOM 1495 C C . PHE A 1 185 ? 18.356 -2.200 -11.937 1.00 78.69 185 PHE A C 1
ATOM 1497 O O . PHE A 1 185 ? 18.643 -2.791 -10.900 1.00 78.69 185 PHE A O 1
ATOM 1504 N N . GLY A 1 186 ? 19.202 -1.322 -12.486 1.00 74.88 186 GLY A N 1
ATOM 1505 C CA . GLY A 1 186 ? 20.539 -1.067 -11.943 1.00 74.88 186 GLY A CA 1
ATOM 1506 C C . GLY A 1 186 ? 21.442 -2.308 -11.940 1.00 74.88 186 GLY A C 1
ATOM 1507 O O . GLY A 1 186 ? 21.167 -3.294 -12.624 1.00 74.88 186 GLY A O 1
ATOM 1508 N N . GLU A 1 187 ? 22.537 -2.238 -11.183 1.00 74.88 187 GLU A N 1
ATOM 1509 C CA . GLU A 1 187 ? 23.521 -3.329 -11.051 1.00 74.88 187 GLU A CA 1
ATOM 1510 C C . GLU A 1 187 ? 23.043 -4.455 -10.127 1.00 74.88 187 GLU A C 1
ATOM 1512 O O . GLU A 1 187 ? 23.473 -5.596 -10.261 1.00 74.88 187 GLU A O 1
ATOM 1517 N N . GLU A 1 188 ? 22.120 -4.147 -9.217 1.00 74.19 188 GLU A N 1
ATOM 1518 C CA . GLU A 1 188 ? 21.607 -5.098 -8.230 1.00 74.19 188 GLU A CA 1
ATOM 1519 C C . GLU A 1 188 ? 20.327 -5.821 -8.666 1.00 74.19 188 GLU A C 1
ATOM 1521 O O . GLU A 1 188 ? 19.703 -6.516 -7.869 1.00 74.19 188 GLU A O 1
ATOM 1526 N N . ASP A 1 189 ? 19.917 -5.666 -9.927 1.00 79.25 189 ASP A N 1
ATOM 1527 C CA . ASP A 1 189 ? 18.726 -6.312 -10.485 1.00 79.25 189 ASP A CA 1
ATOM 1528 C C . ASP A 1 189 ? 17.401 -5.928 -9.770 1.00 79.25 189 ASP A C 1
ATOM 1530 O O . ASP A 1 189 ? 16.432 -6.696 -9.750 1.00 79.25 189 ASP A O 1
ATOM 1534 N N . PHE A 1 190 ? 17.315 -4.696 -9.248 1.00 80.06 190 PHE A N 1
ATOM 1535 C CA . PHE A 1 190 ? 16.133 -4.128 -8.590 1.00 80.06 190 PHE A CA 1
ATOM 1536 C C . PHE A 1 190 ? 15.618 -2.841 -9.238 1.00 80.06 190 PHE A C 1
ATOM 1538 O O . PHE A 1 190 ? 16.363 -1.912 -9.541 1.00 80.06 190 PHE A O 1
ATOM 1545 N N . LEU A 1 191 ? 14.296 -2.751 -9.359 1.00 81.19 191 LEU A N 1
ATOM 1546 C CA . LEU A 1 191 ? 13.578 -1.546 -9.754 1.00 81.19 191 LEU A CA 1
ATOM 1547 C C . LEU A 1 191 ? 12.750 -1.031 -8.578 1.00 81.19 191 LEU A C 1
ATOM 1549 O O . LEU A 1 191 ? 11.886 -1.749 -8.069 1.00 81.19 191 LEU A O 1
ATOM 1553 N N . ASN A 1 192 ? 12.950 0.231 -8.202 1.00 83.06 192 ASN A N 1
ATOM 1554 C CA . ASN A 1 192 ? 12.095 0.900 -7.229 1.00 83.06 192 ASN A CA 1
ATOM 1555 C C . ASN A 1 192 ? 11.120 1.834 -7.935 1.00 83.06 192 ASN A C 1
ATOM 1557 O O . ASN A 1 192 ? 11.510 2.679 -8.744 1.00 83.06 192 ASN A O 1
ATOM 1561 N N . ILE A 1 193 ? 9.846 1.712 -7.581 1.00 85.50 193 ILE A N 1
ATOM 1562 C CA . ILE A 1 193 ? 8.789 2.621 -8.005 1.00 85.50 193 ILE A CA 1
ATOM 1563 C C . ILE A 1 193 ? 8.285 3.365 -6.782 1.00 85.50 193 ILE A C 1
ATOM 1565 O O . ILE A 1 193 ? 7.847 2.748 -5.814 1.00 85.50 193 ILE A O 1
ATOM 1569 N N . ILE A 1 194 ? 8.296 4.690 -6.844 1.00 85.81 194 ILE A N 1
ATOM 1570 C CA . ILE A 1 194 ? 7.720 5.535 -5.807 1.00 85.81 194 ILE A CA 1
ATOM 1571 C C . ILE A 1 194 ? 6.438 6.143 -6.354 1.00 85.81 194 ILE A C 1
ATOM 1573 O O . ILE A 1 194 ? 6.466 6.855 -7.357 1.00 85.81 194 ILE A O 1
ATOM 1577 N N . ILE A 1 195 ? 5.318 5.890 -5.682 1.00 88.06 195 ILE A N 1
ATOM 1578 C CA . ILE A 1 195 ? 4.044 6.552 -5.970 1.00 88.06 195 ILE A CA 1
ATOM 1579 C C . ILE A 1 195 ? 3.778 7.537 -4.840 1.00 88.06 195 ILE A C 1
ATOM 1581 O O . ILE A 1 195 ? 3.733 7.139 -3.678 1.00 88.06 195 ILE A O 1
ATOM 1585 N N . ARG A 1 196 ? 3.625 8.822 -5.166 1.00 86.62 196 ARG A N 1
ATOM 1586 C CA . ARG A 1 196 ? 3.391 9.888 -4.185 1.00 86.62 196 ARG A CA 1
ATOM 1587 C C . ARG A 1 196 ? 2.041 10.547 -4.397 1.00 86.62 196 ARG A C 1
ATOM 1589 O O . ARG A 1 196 ? 1.628 10.797 -5.530 1.00 86.62 196 ARG A O 1
ATOM 1596 N N . ASN A 1 197 ? 1.413 10.883 -3.277 1.00 85.69 197 ASN A N 1
ATOM 1597 C CA . ASN A 1 197 ? 0.313 11.825 -3.190 1.00 85.69 197 ASN A CA 1
ATOM 1598 C C . ASN A 1 197 ? 0.916 13.241 -3.097 1.00 85.69 197 ASN A C 1
ATOM 1600 O O . ASN A 1 197 ? 1.445 13.590 -2.040 1.00 85.69 197 ASN A O 1
ATOM 1604 N N . PRO A 1 198 ? 0.958 14.030 -4.184 1.00 80.06 198 PRO A N 1
ATOM 1605 C CA . PRO A 1 198 ? 1.547 15.364 -4.154 1.00 80.06 198 PRO A CA 1
ATOM 1606 C C . PRO A 1 198 ? 0.751 16.301 -3.233 1.00 80.06 198 PRO A C 1
ATOM 1608 O O . PRO A 1 198 ? -0.419 16.061 -2.937 1.00 80.06 198 PRO A O 1
ATOM 1611 N N . ASN A 1 199 ? 1.384 17.380 -2.766 1.00 66.19 199 ASN A N 1
ATOM 1612 C CA . ASN A 1 199 ? 0.653 18.438 -2.070 1.00 66.19 199 ASN A CA 1
ATOM 1613 C C . ASN A 1 199 ? -0.343 19.066 -3.064 1.00 66.19 199 ASN A C 1
ATOM 1615 O O . ASN A 1 199 ? 0.099 19.491 -4.136 1.00 66.19 199 ASN A O 1
ATOM 1619 N N . PRO A 1 200 ? -1.655 19.119 -2.774 1.00 62.22 200 PRO A N 1
ATOM 1620 C CA . PRO A 1 200 ? -2.571 19.863 -3.622 1.00 62.22 200 PRO A CA 1
ATOM 1621 C C . PRO A 1 200 ? -2.151 21.333 -3.657 1.00 62.22 200 PRO A C 1
ATOM 1623 O O . PRO A 1 200 ? -1.872 21.945 -2.628 1.00 62.22 200 PRO A O 1
ATOM 1626 N N . ASP A 1 201 ? -2.130 21.912 -4.855 1.00 55.91 201 ASP A N 1
ATOM 1627 C CA . ASP A 1 201 ? -1.911 23.342 -5.026 1.00 55.91 201 ASP A CA 1
ATOM 1628 C C . ASP A 1 201 ? -3.007 24.097 -4.245 1.00 55.91 201 ASP A C 1
ATOM 1630 O O . ASP A 1 201 ? -4.186 24.088 -4.622 1.00 55.91 201 ASP A O 1
ATOM 1634 N N . LEU A 1 202 ? -2.625 24.706 -3.110 1.00 51.81 202 LEU A N 1
ATOM 1635 C CA . LEU A 1 202 ? -3.516 25.386 -2.150 1.00 51.81 202 LEU A CA 1
ATOM 1636 C C . LEU A 1 202 ? -4.330 26.521 -2.793 1.00 51.81 202 LEU A C 1
ATOM 1638 O O . LEU A 1 202 ? -5.262 27.052 -2.190 1.00 51.81 202 LEU A O 1
ATOM 1642 N N . THR A 1 203 ? -3.973 26.899 -4.018 1.00 48.62 203 THR A N 1
ATOM 1643 C CA . THR A 1 203 ? -4.603 27.952 -4.808 1.00 48.62 203 THR A CA 1
ATOM 1644 C C . THR A 1 203 ? -5.910 27.521 -5.482 1.00 48.62 203 THR A C 1
ATOM 1646 O O . THR A 1 203 ? -6.734 28.384 -5.781 1.00 48.62 203 THR A O 1
ATOM 1649 N N . ASN A 1 204 ? -6.152 26.216 -5.680 1.00 49.25 204 ASN A N 1
ATOM 1650 C CA . ASN A 1 204 ? -7.241 25.728 -6.541 1.00 49.25 204 ASN A CA 1
ATOM 1651 C C . ASN A 1 204 ? -8.372 24.962 -5.830 1.00 49.25 204 ASN A C 1
ATOM 1653 O O . ASN A 1 204 ? -9.169 24.310 -6.505 1.00 49.25 204 ASN A O 1
ATOM 1657 N N . ASN A 1 205 ? -8.499 25.041 -4.497 1.00 45.38 205 ASN A N 1
ATOM 1658 C CA . ASN A 1 205 ? -9.555 24.327 -3.747 1.00 45.38 205 ASN A CA 1
ATOM 1659 C C . ASN A 1 205 ? -9.618 22.816 -4.078 1.00 45.38 205 ASN A C 1
ATOM 1661 O O . ASN A 1 205 ? -10.673 22.184 -4.000 1.00 45.38 205 ASN A O 1
ATOM 1665 N N . VAL A 1 206 ? -8.488 22.224 -4.477 1.00 51.34 206 VAL A N 1
ATOM 1666 C CA . VAL A 1 206 ? -8.400 20.796 -4.780 1.00 51.34 206 VAL A CA 1
ATOM 1667 C C . VAL A 1 206 ? -8.399 20.047 -3.453 1.00 51.34 206 VAL A C 1
ATOM 1669 O O . VAL A 1 206 ? -7.629 20.366 -2.548 1.00 51.34 206 VAL A O 1
ATOM 1672 N N . SER A 1 207 ? -9.314 19.087 -3.319 1.00 51.00 207 SER A N 1
ATOM 1673 C CA . SER A 1 207 ? -9.494 18.285 -2.109 1.00 51.00 207 SER A CA 1
ATOM 1674 C C . SER A 1 207 ? -8.161 17.721 -1.607 1.00 51.00 207 SER A C 1
ATOM 1676 O O . SER A 1 207 ? -7.445 17.045 -2.345 1.00 51.00 207 SER A O 1
ATOM 1678 N N . ILE A 1 208 ? -7.859 17.967 -0.328 1.00 63.00 208 ILE A N 1
ATOM 1679 C CA . ILE A 1 208 ? -6.764 17.351 0.434 1.00 63.00 208 ILE A CA 1
ATOM 1680 C C . ILE A 1 208 ? -7.160 15.892 0.719 1.00 63.00 208 ILE A C 1
ATOM 1682 O O . ILE A 1 208 ? -7.524 15.512 1.839 1.00 63.00 208 ILE A O 1
ATOM 1686 N N . ALA A 1 209 ? -7.207 15.082 -0.335 1.00 71.94 209 ALA A N 1
ATOM 1687 C CA . ALA A 1 209 ? -7.659 13.706 -0.264 1.00 71.94 209 ALA A CA 1
ATOM 1688 C C . ALA A 1 209 ? -6.493 12.779 0.088 1.00 71.94 209 ALA A C 1
ATOM 1690 O O . ALA A 1 209 ? -5.419 12.822 -0.515 1.00 71.94 209 ALA A O 1
ATOM 1691 N N . SER A 1 210 ? -6.717 11.905 1.067 1.00 82.50 210 SER A N 1
ATOM 1692 C CA . SER A 1 210 ? -5.878 10.720 1.207 1.00 82.50 210 SER A CA 1
ATOM 1693 C C . SER A 1 210 ? -6.185 9.768 0.054 1.00 82.50 210 SER A C 1
ATOM 1695 O O . SER A 1 210 ? -7.327 9.688 -0.388 1.00 82.50 210 SER A O 1
ATOM 1697 N N . MET A 1 211 ? -5.193 9.012 -0.402 1.00 85.56 211 MET A N 1
ATOM 1698 C CA . MET A 1 211 ? -5.367 8.021 -1.462 1.00 85.56 211 MET A CA 1
ATOM 1699 C C . MET A 1 211 ? -4.939 6.652 -0.966 1.00 85.56 211 MET A C 1
ATOM 1701 O O . MET A 1 211 ? -3.877 6.511 -0.374 1.00 85.56 211 MET A O 1
ATOM 1705 N N . LYS A 1 212 ? -5.741 5.632 -1.229 1.00 86.94 212 LYS A N 1
ATOM 1706 C CA . LYS A 1 212 ? -5.429 4.242 -0.921 1.00 86.94 212 LYS A CA 1
ATOM 1707 C C . LYS A 1 212 ? -4.927 3.529 -2.169 1.00 86.94 212 LYS A C 1
ATOM 1709 O O . LYS A 1 212 ? -5.615 3.563 -3.183 1.00 86.94 212 LYS A O 1
ATOM 1714 N N . ILE A 1 213 ? -3.790 2.845 -2.089 1.00 86.50 213 ILE A N 1
ATOM 1715 C CA . ILE A 1 213 ? -3.328 1.920 -3.134 1.00 86.50 213 ILE A CA 1
ATOM 1716 C C . ILE A 1 213 ? -3.522 0.498 -2.598 1.00 86.50 213 ILE A C 1
ATOM 1718 O O . ILE A 1 213 ? -2.812 0.123 -1.671 1.00 86.50 213 ILE A O 1
ATOM 1722 N N . PRO A 1 214 ? -4.476 -0.288 -3.129 1.00 82.81 214 PRO A N 1
ATOM 1723 C CA . PRO A 1 214 ? -4.750 -1.640 -2.660 1.00 82.81 214 PRO A CA 1
ATOM 1724 C C . PRO A 1 214 ? -3.686 -2.628 -3.171 1.00 82.81 214 PRO A C 1
ATOM 1726 O O . PRO A 1 214 ? -3.918 -3.363 -4.132 1.00 82.81 214 PRO A O 1
ATOM 1729 N N . PHE A 1 215 ? -2.496 -2.601 -2.569 1.00 79.56 215 PHE A N 1
ATOM 1730 C CA . PHE A 1 215 ? -1.392 -3.513 -2.884 1.00 79.56 215 PHE A CA 1
ATOM 1731 C C . PHE A 1 215 ? -1.349 -4.754 -1.979 1.00 79.56 215 PHE A C 1
ATOM 1733 O O . PHE A 1 215 ? -0.607 -5.679 -2.288 1.00 79.56 215 PHE A O 1
ATOM 1740 N N . LEU A 1 216 ? -2.151 -4.809 -0.911 1.00 76.31 216 LEU A N 1
ATOM 1741 C CA . LEU A 1 216 ? -2.380 -5.987 -0.073 1.00 76.31 216 LEU A CA 1
ATOM 1742 C C . LEU A 1 216 ? -3.857 -6.380 -0.101 1.00 76.31 216 LEU A C 1
ATOM 1744 O O . LEU A 1 216 ? -4.748 -5.532 -0.001 1.00 76.31 216 LEU A O 1
ATOM 1748 N N . ASP A 1 217 ? -4.107 -7.678 -0.159 1.00 77.62 217 ASP A N 1
ATOM 1749 C CA . ASP A 1 217 ? -5.396 -8.258 0.174 1.00 77.62 217 ASP A CA 1
ATOM 1750 C C . ASP A 1 217 ? -5.648 -8.092 1.684 1.00 77.62 217 ASP A C 1
ATOM 1752 O O . ASP A 1 217 ? -4.802 -8.400 2.525 1.00 77.62 217 ASP A O 1
ATOM 1756 N N . GLU A 1 218 ? -6.793 -7.521 2.046 1.00 74.31 218 GLU A N 1
ATOM 1757 C CA . GLU A 1 218 ? -7.071 -7.115 3.429 1.00 74.31 218 GLU A CA 1
ATOM 1758 C C . GLU A 1 218 ? -7.288 -8.317 4.359 1.00 74.31 218 GLU A C 1
ATOM 1760 O O . GLU A 1 218 ? -6.924 -8.271 5.543 1.00 74.31 218 GLU A O 1
ATOM 1765 N N . ASP A 1 219 ? -7.809 -9.413 3.808 1.00 71.19 219 ASP A N 1
ATOM 1766 C CA . ASP A 1 219 ? -8.172 -10.623 4.540 1.00 71.19 219 ASP A CA 1
ATOM 1767 C C . ASP A 1 219 ? -6.949 -11.517 4.772 1.00 71.19 219 ASP A C 1
ATOM 1769 O O . ASP A 1 219 ? -6.689 -11.981 5.890 1.00 71.19 219 ASP A O 1
ATOM 1773 N N . THR A 1 220 ? -6.134 -11.703 3.740 1.00 71.31 220 THR A N 1
ATOM 1774 C CA . THR A 1 220 ? -4.954 -12.578 3.761 1.00 71.31 220 THR A CA 1
ATOM 1775 C C . THR A 1 220 ? -3.686 -11.823 4.161 1.00 71.31 220 THR A C 1
ATOM 1777 O O . THR A 1 220 ? -2.874 -12.344 4.928 1.00 71.31 220 THR A O 1
ATOM 1780 N N . GLY A 1 221 ? -3.558 -10.552 3.772 1.00 65.75 221 GLY A N 1
ATOM 1781 C CA . GLY A 1 221 ? -2.324 -9.770 3.879 1.00 65.75 221 GLY A CA 1
ATOM 1782 C C . GLY A 1 221 ? -1.311 -10.081 2.777 1.00 65.75 221 GLY A C 1
ATOM 1783 O O . GLY A 1 221 ? -0.183 -9.603 2.857 1.00 65.75 221 GLY A O 1
ATOM 1784 N N . GLU A 1 222 ? -1.685 -10.887 1.782 1.00 72.50 222 GLU A N 1
ATOM 1785 C CA . GLU A 1 222 ? -0.849 -11.179 0.618 1.00 72.50 222 GLU A CA 1
ATOM 1786 C C . GLU A 1 222 ? -0.869 -10.013 -0.375 1.00 72.50 222 GLU A C 1
ATOM 1788 O O . GLU A 1 222 ? -1.774 -9.182 -0.360 1.00 72.50 222 GLU A O 1
ATOM 1793 N N . VAL A 1 223 ? 0.129 -9.940 -1.257 1.00 69.06 223 VAL A N 1
ATOM 1794 C CA . VAL A 1 223 ? 0.178 -8.903 -2.295 1.00 69.06 223 VAL A CA 1
ATOM 1795 C C . VAL A 1 223 ? -0.999 -9.076 -3.253 1.00 69.06 223 VAL A C 1
ATOM 1797 O O . VAL A 1 223 ? -1.206 -10.149 -3.817 1.00 69.06 223 VAL A O 1
ATOM 1800 N N . SER A 1 224 ? -1.761 -8.004 -3.458 1.00 69.38 224 SER A N 1
ATOM 1801 C CA . SER A 1 224 ? -2.922 -8.019 -4.344 1.00 69.38 224 SER A CA 1
ATOM 1802 C C . SER A 1 224 ? -2.496 -8.206 -5.806 1.00 69.38 224 SER A C 1
ATOM 1804 O O . SER A 1 224 ? -1.635 -7.464 -6.286 1.00 69.38 224 SER A O 1
ATOM 1806 N N . PRO A 1 225 ? -3.157 -9.089 -6.581 1.00 67.00 225 PRO A N 1
ATOM 1807 C CA . PRO A 1 225 ? -2.866 -9.261 -8.005 1.00 67.00 225 PRO A CA 1
ATOM 1808 C C . PRO A 1 225 ? -3.209 -8.017 -8.843 1.00 67.00 225 PRO A C 1
ATOM 1810 O O . PRO A 1 225 ? -2.754 -7.897 -9.979 1.00 67.00 225 PRO A O 1
ATOM 1813 N N . THR A 1 226 ? -4.007 -7.083 -8.307 1.00 68.31 226 THR A N 1
ATOM 1814 C CA . THR A 1 226 ? -4.353 -5.821 -8.986 1.00 68.31 226 THR A CA 1
ATOM 1815 C C . THR A 1 226 ? -3.232 -4.786 -8.947 1.00 68.31 226 THR A C 1
ATOM 1817 O O . THR A 1 226 ? -3.329 -3.755 -9.612 1.00 68.31 226 THR A O 1
ATOM 1820 N N . PHE A 1 227 ? -2.202 -5.018 -8.133 1.00 69.12 227 PHE A N 1
ATOM 1821 C CA . PHE A 1 227 ? -0.988 -4.220 -8.120 1.00 69.12 227 PHE A CA 1
ATOM 1822 C C . PHE A 1 227 ? 0.127 -5.065 -8.719 1.00 69.12 227 PHE A C 1
ATOM 1824 O O . PHE A 1 227 ? 0.630 -5.994 -8.090 1.00 69.12 227 PHE A O 1
ATOM 1831 N N . SER A 1 228 ? 0.480 -4.782 -9.968 1.00 70.94 228 SER A N 1
ATOM 1832 C CA . SER A 1 228 ? 1.457 -5.598 -10.671 1.00 70.94 228 SER A CA 1
ATOM 1833 C C . SER A 1 228 ? 2.347 -4.765 -11.569 1.00 70.94 228 SER A C 1
ATOM 1835 O O . SER A 1 228 ? 2.021 -3.660 -12.006 1.00 70.94 228 SER A O 1
ATOM 1837 N N . PHE A 1 229 ? 3.511 -5.328 -11.834 1.00 68.06 229 PHE A N 1
ATOM 1838 C CA . PHE A 1 229 ? 4.440 -4.802 -12.801 1.00 68.06 229 PHE A CA 1
ATOM 1839 C C . PHE A 1 229 ? 4.628 -5.883 -13.855 1.00 68.06 229 PHE A C 1
ATOM 1841 O O . PHE A 1 229 ? 4.887 -7.045 -13.529 1.00 68.06 229 PHE A O 1
ATOM 1848 N N . SER A 1 230 ? 4.392 -5.527 -15.112 1.00 67.25 230 SER A N 1
ATOM 1849 C CA . SER A 1 230 ? 4.369 -6.477 -16.217 1.00 67.25 230 SER A CA 1
ATOM 1850 C C . SER A 1 230 ? 5.023 -5.895 -17.454 1.00 67.25 230 SER A C 1
ATOM 1852 O O . SER A 1 230 ? 5.250 -4.692 -17.562 1.00 67.25 230 SER A O 1
ATOM 1854 N N . ILE A 1 231 ? 5.313 -6.765 -18.410 1.00 61.47 231 ILE A N 1
ATOM 1855 C CA . ILE A 1 231 ? 5.716 -6.365 -19.754 1.00 61.47 231 ILE A CA 1
ATOM 1856 C C . ILE A 1 231 ? 4.774 -6.977 -20.748 1.00 61.47 231 ILE A C 1
ATOM 1858 O O . ILE A 1 231 ? 4.373 -8.134 -20.624 1.00 61.47 231 ILE A O 1
ATOM 1862 N N . GLU A 1 232 ? 4.486 -6.199 -21.775 1.00 61.03 232 GLU A N 1
ATOM 1863 C CA . GLU A 1 232 ? 3.878 -6.708 -22.984 1.00 61.03 232 GLU A CA 1
ATOM 1864 C C . GLU A 1 232 ? 4.959 -6.784 -24.055 1.00 61.03 232 GLU A C 1
ATOM 1866 O O . GLU A 1 232 ? 5.307 -5.774 -24.659 1.00 61.03 232 GLU A O 1
ATOM 1871 N N . ASN A 1 233 ? 5.503 -7.985 -24.274 1.00 51.78 233 ASN A N 1
ATOM 1872 C CA . ASN A 1 233 ? 6.419 -8.220 -25.383 1.00 51.78 233 ASN A CA 1
ATOM 1873 C C . ASN A 1 233 ? 5.760 -9.161 -26.401 1.00 51.78 233 ASN A C 1
ATOM 1875 O O . ASN A 1 233 ? 5.474 -10.320 -26.078 1.00 51.78 233 ASN A O 1
ATOM 1879 N N . PRO A 1 234 ? 5.518 -8.698 -27.639 1.00 44.19 234 PRO A N 1
ATOM 1880 C CA . PRO A 1 234 ? 4.990 -9.550 -28.696 1.00 44.19 234 PRO A CA 1
ATOM 1881 C C . PRO A 1 234 ? 5.910 -10.728 -29.072 1.00 44.19 234 PRO A C 1
ATOM 1883 O O . PRO A 1 234 ? 5.415 -11.677 -29.673 1.00 44.19 234 PRO A O 1
ATOM 1886 N N . ALA A 1 235 ? 7.198 -10.705 -28.705 1.00 44.44 235 ALA A N 1
ATOM 1887 C CA . ALA A 1 235 ? 8.169 -11.772 -28.967 1.00 44.44 235 ALA A CA 1
ATOM 1888 C C . ALA A 1 235 ? 8.261 -12.864 -27.878 1.00 44.44 235 ALA A C 1
ATOM 1890 O O . ALA A 1 235 ? 8.964 -1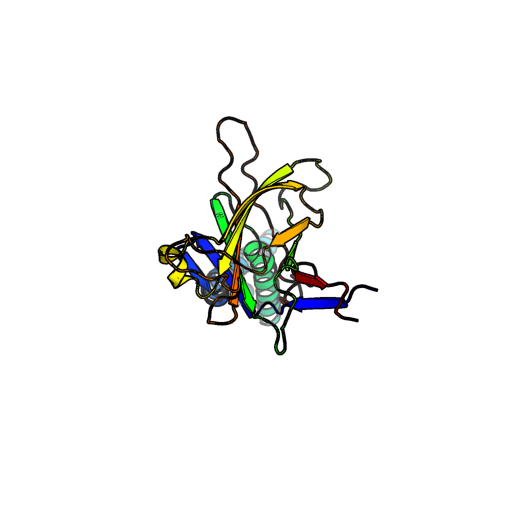3.848 -28.080 1.00 44.44 235 ALA A O 1
ATOM 1891 N N . LEU A 1 236 ? 7.549 -12.746 -26.749 1.00 45.59 236 LEU A N 1
ATOM 1892 C CA . LEU A 1 236 ? 7.524 -13.769 -25.683 1.00 45.59 236 LEU A CA 1
ATOM 1893 C C . LEU A 1 236 ? 6.536 -14.927 -25.976 1.00 45.59 236 LEU A C 1
ATOM 1895 O O . LEU A 1 236 ? 5.800 -15.351 -25.083 1.00 45.59 236 LEU A O 1
ATOM 1899 N N . LEU A 1 237 ? 6.478 -15.402 -27.226 1.00 40.75 237 LEU A N 1
ATOM 1900 C CA . LEU A 1 237 ? 5.629 -16.519 -27.669 1.00 40.75 237 LEU A CA 1
ATOM 1901 C C . LEU A 1 237 ? 6.415 -17.804 -27.920 1.00 40.75 237 LEU A C 1
ATOM 1903 O O . LEU A 1 237 ? 7.480 -17.719 -28.567 1.00 40.75 237 LEU A O 1
#

Sequence (237 aa):
MVGRANFALEGVLYSLSPEVNRPLDEKYTDEMERLLKQMREEFIVQRVETIEQSGGTAEEQDLEVSLKDEQLLKNRARLIHRIYAQVMKPETGFLFRFKKPLGYDLDEEAPLHLQFKFEDPKLSYSTDDRYDIHVLAVPGEVEGMIDHGPVMNNAYRLKARMEHKIAVPSKVYRSEEDGGAMSVFGEEDFLNIIIRNPNPDLTNNVSIASMKIPFLDEDTGEVSPTFSFSIENPALL

Radius of gyration: 22.52 Å; Cα contacts (8 Å, |Δi|>4): 424; chains: 1; bounding box: 59×44×68 Å